Protein 8II8 (pdb70)

Nearest PDB structures (foldseek):
  8ii8-assembly1_A  TM=1.004E+00  e=1.654E-29  Pleurotus salmoneostramineus
  2nrj-assembly1_A  TM=6.241E-01  e=4.435E-03  Bacillus cereus
  7nmq-assembly1_A  TM=4.527E-01  e=3.201E-02  Bacillus cereus
  6mrt-assembly1_A  TM=3.213E-01  e=2.532E-01  Escherichia coli K-12
  2wcd-assembly1_A  TM=3.125E-01  e=2.907E-01  Escherichia coli K-12

Organism: NCBI:txid64638

Structure (mmCIF, N/CA/C/O backbone):
data_8II8
#
_entry.id   8II8
#
_cell.length_a   58.879
_cell.length_b   31.895
_cell.length_c   107.416
_cell.angle_alpha   90.000
_cell.angle_beta   95.939
_cell.angle_gamma   90.000
#
_symmetry.space_group_name_H-M   'I 1 2 1'
#
loop_
_entity.id
_entity.type
_entity.pdbx_description
1 polymer Chromoprotein
2 non-polymer 'ACETYL GROUP'
3 non-polymer '(2E,5E,7Z,9E,11E,13E,15Z,17E,19Z,21E,23E)-24-methyl-25-oxohexacosa-2,5,7,9,11,13,15,17,19,21,23-undecaenoic acid'
4 water water
#
loop_
_atom_site.group_PDB
_atom_site.id
_atom_site.type_symbol
_atom_site.label_atom_id
_atom_site.label_alt_id
_atom_site.label_comp_id
_atom_site.label_asym_id
_atom_site.label_entity_id
_atom_site.label_seq_id
_atom_site.pdbx_PDB_ins_code
_atom_site.Cartn_x
_atom_site.Cartn_y
_atom_site.Cartn_z
_atom_site.occupancy
_atom_site.B_iso_or_equiv
_atom_site.auth_seq_id
_atom_site.auth_comp_id
_atom_site.auth_asym_id
_atom_site.auth_atom_id
_atom_site.pdbx_PDB_model_num
ATOM 1 N N . SER A 1 2 ? 7.727 45.443 -3.392 1.000 17.947 2 SER A N 1
ATOM 2 C CA . SER A 1 2 ? 8.394 44.416 -4.235 1.000 16.017 2 SER A CA 1
ATOM 3 C C . SER A 1 2 ? 8.706 43.215 -3.357 1.000 15.708 2 SER A C 1
ATOM 4 O O . SER A 1 2 ? 8.994 43.351 -2.156 1.000 18.364 2 SER A O 1
ATOM 7 N N . LEU A 1 3 ? 8.709 42.035 -3.971 1.000 13.900 3 LEU A N 1
ATOM 8 C CA . LEU A 1 3 ? 8.922 40.761 -3.315 1.000 14.380 3 LEU A CA 1
ATOM 9 C C . LEU A 1 3 ? 10.199 40.078 -3.779 1.000 14.825 3 LEU A C 1
ATOM 10 O O . LEU A 1 3 ? 10.543 40.079 -4.969 1.000 14.544 3 LEU A O 1
ATOM 15 N N . THR A 1 4 ? 10.895 39.463 -2.829 1.000 14.107 4 THR A N 1
ATOM 16 C CA . THR A 1 4 ? 12.116 38.742 -3.124 1.000 13.957 4 THR A CA 1
ATOM 17 C C . THR A 1 4 ? 11.795 37.347 -3.693 1.000 11.858 4 THR A C 1
ATOM 18 O O . THR A 1 4 ? 11.199 36.519 -3.014 1.000 11.852 4 THR A O 1
ATOM 22 N N . LEU A 1 5 ? 12.258 37.064 -4.940 1.000 11.636 5 LEU A N 1
ATOM 23 C CA . LEU A 1 5 ? 12.051 35.790 -5.596 1.000 10.809 5 LEU A CA 1
ATOM 24 C C . LEU A 1 5 ? 13.278 34.878 -5.550 1.000 10.448 5 LEU A C 1
ATOM 25 O O . LEU A 1 5 ? 13.174 33.708 -5.882 1.000 11.061 5 LEU A O 1
ATOM 30 N N . SER A 1 6 ? 14.427 35.401 -5.133 1.000 11.643 6 SER A N 1
ATOM 31 C CA . SER A 1 6 ? 15.635 34.640 -4.873 1.000 11.441 6 SER A CA 1
ATOM 32 C C . SER A 1 6 ? 15.526 33.867 -3.557 1.000 10.036 6 SER A C 1
ATOM 33 O O . SER A 1 6 ? 14.644 34.149 -2.749 1.000 10.719 6 SER A O 1
ATOM 36 N N . PRO A 1 7 ? 16.465 32.954 -3.238 1.000 9.915 7 PRO A N 1
ATOM 37 C CA . PRO A 1 7 ? 16.435 32.318 -1.931 1.000 9.980 7 PRO A CA 1
ATOM 38 C C . PRO A 1 7 ? 16.443 33.335 -0.808 1.000 10.273 7 PRO A C 1
ATOM 39 O O . PRO A 1 7 ? 17.120 34.357 -0.904 1.000 12.120 7 PRO A O 1
ATOM 43 N N . LEU A 1 8 ? 15.763 32.957 0.274 1.000 10.098 8 LEU A N 1
ATOM 44 C CA . LEU A 1 8 ? 15.640 33.804 1.440 1.000 11.612 8 LEU A CA 1
ATOM 45 C C . LEU A 1 8 ? 16.500 33.240 2.554 1.000 11.265 8 LEU A C 1
ATOM 46 O O . LEU A 1 8 ? 16.813 32.059 2.591 1.000 12.228 8 LEU A O 1
ATOM 51 N N . PRO A 1 9 ? 16.805 34.061 3.581 1.000 11.791 9 PRO A N 1
ATOM 52 C CA . PRO A 1 9 ? 17.611 33.560 4.674 1.000 11.692 9 PRO A CA 1
ATOM 53 C C . PRO A 1 9 ? 16.916 32.398 5.357 1.000 11.267 9 PRO A C 1
ATOM 54 O O . PRO A 1 9 ? 15.680 32.368 5.464 1.000 13.904 9 PRO A O 1
ATOM 58 N N . PRO A 1 10 ? 17.653 31.380 5.842 1.000 11.284 10 PRO A N 1
ATOM 59 C CA . PRO A 1 10 ? 19.107 31.301 5.821 1.000 10.892 10 PRO A CA 1
ATOM 60 C C . PRO A 1 10 ? 19.677 30.629 4.574 1.000 10.293 10 PRO A C 1
ATOM 61 O O . PRO A 1 10 ? 20.888 30.399 4.515 1.000 10.714 10 PRO A O 1
ATOM 65 N N . LEU A 1 11 ? 18.818 30.259 3.629 1.000 10.500 11 LEU A N 1
ATOM 66 C CA . LEU A 1 11 ? 19.302 29.556 2.448 1.000 10.079 11 LEU A CA 1
ATOM 67 C C . LEU A 1 11 ? 20.163 30.437 1.555 1.000 11.345 11 LEU A C 1
ATOM 68 O O . LEU A 1 11 ? 20.970 29.908 0.786 1.000 11.095 11 LEU A O 1
ATOM 73 N N . SER A 1 12 ? 20.056 31.753 1.676 1.000 11.194 12 SER A N 1
ATOM 74 C CA . SER A 1 12 ? 20.929 32.683 0.983 1.000 11.936 12 SER A CA 1
ATOM 75 C C . SER A 1 12 ? 22.265 32.897 1.704 1.000 11.878 12 SER A C 1
ATOM 76 O O . SER A 1 12 ? 23.137 33.594 1.188 1.000 13.741 12 SER A O 1
ATOM 79 N N . ASN A 1 13 ? 22.494 32.253 2.856 1.000 11.166 13 ASN A N 1
ATOM 80 C CA . ASN A 1 13 ? 23.711 32.461 3.606 1.000 12.098 13 ASN A CA 1
ATOM 81 C C . ASN A 1 13 ? 24.919 31.969 2.813 1.000 13.416 13 ASN A C 1
ATOM 82 O O . ASN A 1 13 ? 24.830 31.032 2.023 1.000 12.179 13 ASN A O 1
ATOM 87 N N . ASP A 1 14 ? 26.072 32.580 3.038 1.000 14.593 14 ASP A N 1
ATOM 88 C CA . ASP A 1 14 ? 27.310 32.138 2.416 1.000 15.547 14 ASP A CA 1
ATOM 89 C C . ASP A 1 14 ? 27.529 30.652 2.678 1.000 15.098 14 ASP A C 1
ATOM 90 O O . ASP A 1 14 ? 27.939 29.947 1.764 1.000 15.779 14 ASP A O 1
ATOM 95 N N . ILE A 1 15 ? 27.412 30.228 3.916 1.000 13.351 15 ILE A N 1
ATOM 96 C CA . ILE A 1 15 ? 27.600 28.828 4.275 1.000 12.951 15 ILE A CA 1
ATOM 97 C C . ILE A 1 15 ? 26.244 28.159 4.265 1.000 11.836 15 ILE A C 1
ATOM 98 O O . ILE A 1 15 ? 25.322 28.607 4.959 1.000 11.612 15 ILE A O 1
ATOM 103 N N . TYR A 1 16 ? 26.106 27.053 3.556 1.000 11.125 16 TYR A N 1
ATOM 104 C CA . TYR A 1 16 ? 24.826 26.353 3.476 1.000 10.158 16 TYR A CA 1
ATOM 105 C C . TYR A 1 16 ? 24.486 25.869 4.876 1.000 10.648 16 TYR A C 1
ATOM 106 O O . TYR A 1 16 ? 25.333 25.312 5.562 1.000 10.654 16 TYR A O 1
ATOM 115 N N . PRO A 1 17 ? 23.261 26.109 5.344 1.000 10.066 17 PRO A N 1
ATOM 116 C CA . PRO A 1 17 ? 22.993 25.931 6.761 1.000 10.959 17 PRO A CA 1
ATOM 117 C C . PRO A 1 17 ? 22.838 24.518 7.270 1.000 10.965 17 PRO A C 1
ATOM 118 O O . PRO A 1 17 ? 22.705 24.328 8.485 1.000 12.598 17 PRO A O 1
ATOM 122 N N . ILE A 1 18 ? 22.774 23.547 6.350 1.000 10.320 18 ILE A N 1
ATOM 123 C CA . ILE A 1 18 ? 22.580 22.144 6.655 1.000 11.730 18 ILE A CA 1
ATOM 124 C C . ILE A 1 18 ? 23.863 21.384 6.301 1.000 12.096 18 ILE A C 1
ATOM 125 O O . ILE A 1 18 ? 24.275 21.307 5.132 1.000 12.760 18 ILE A O 1
ATOM 130 N N . GLY A 1 19 ? 24.543 20.848 7.280 1.000 12.756 19 GLY A N 1
ATOM 131 C CA . GLY A 1 19 ? 25.746 20.091 7.047 1.000 14.198 19 GLY A CA 1
ATOM 132 C C . GLY A 1 19 ? 26.449 19.836 8.381 1.000 13.031 19 GLY A C 1
ATOM 133 O O . GLY A 1 19 ? 25.925 20.135 9.447 1.000 13.233 19 GLY A O 1
ATOM 134 N N . ARG A 1 20 ? 27.663 19.291 8.320 1.000 15.889 20 ARG A N 1
ATOM 135 C CA . ARG A 1 20 ? 28.470 19.037 9.499 1.000 15.492 20 ARG A CA 1
ATOM 136 C C . ARG A 1 20 ? 28.693 20.323 10.305 1.000 15.247 20 ARG A C 1
ATOM 137 O O . ARG A 1 20 ? 28.816 20.272 11.523 1.000 15.962 20 ARG A O 1
ATOM 145 N N . ASN A 1 21 ? 28.706 21.491 9.687 1.000 16.074 21 ASN A N 1
ATOM 146 C CA . ASN A 1 21 ? 28.867 22.765 10.345 1.000 17.566 21 ASN A CA 1
ATOM 147 C C . ASN A 1 21 ? 27.784 22.988 11.377 1.000 15.972 21 ASN A C 1
ATOM 148 O O . ASN A 1 21 ? 28.037 23.590 12.412 1.000 19.915 21 ASN A O 1
ATOM 153 N N . SER A 1 22 ? 26.567 22.542 11.082 1.000 13.489 22 SER A N 1
ATOM 154 C CA . SER A 1 22 ? 25.452 22.759 11.994 1.000 14.455 22 SER A CA 1
ATOM 155 C C . SER A 1 22 ? 25.032 21.480 12.717 1.000 12.538 22 SER A 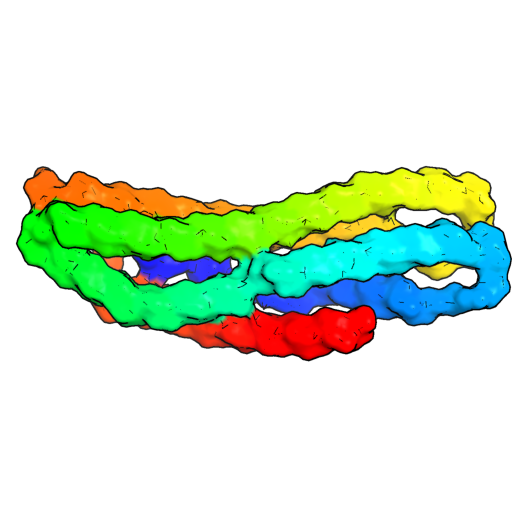C 1
ATOM 156 O O . SER A 1 22 ? 24.424 21.576 13.773 1.000 16.301 22 SER A O 1
ATOM 159 N N . LEU A 1 23 ? 25.337 20.288 12.180 1.000 12.554 23 LEU A N 1
ATOM 160 C CA . LEU A 1 23 ? 24.794 19.018 12.634 1.000 11.288 23 LEU A CA 1
ATOM 161 C C . LEU A 1 23 ? 25.901 18.067 13.063 1.000 11.452 23 LEU A C 1
ATOM 162 O O . LEU A 1 23 ? 25.632 16.934 13.431 1.000 12.535 23 LEU A O 1
ATOM 167 N N . GLY A 1 24 ? 27.146 18.524 13.030 1.000 13.471 24 GLY A N 1
ATOM 168 C CA . GLY A 1 24 ? 28.245 17.635 13.309 1.000 13.626 24 GLY A CA 1
ATOM 169 C C . GLY A 1 24 ? 28.253 17.000 14.704 1.000 13.499 24 GLY A C 1
ATOM 170 O O . GLY A 1 24 ? 28.631 15.839 14.845 1.000 14.246 24 GLY A O 1
ATOM 171 N N . ASN A 1 25 ? 27.802 17.716 15.743 1.000 14.591 25 ASN A N 1
ATOM 172 C CA . ASN A 1 25 ? 27.753 17.142 17.097 1.000 15.618 25 ASN A CA 1
ATOM 173 C C . ASN A 1 25 ? 26.731 16.003 17.123 1.000 12.792 25 ASN A C 1
ATOM 174 O O . ASN A 1 25 ? 26.969 14.947 17.714 1.000 13.770 25 ASN A O 1
ATOM 179 N N . LEU A 1 26 ? 25.567 16.206 16.488 1.000 11.965 26 LEU A N 1
ATOM 180 C CA . LEU A 1 26 ? 24.553 15.166 16.430 1.000 11.710 26 LEU A CA 1
ATOM 181 C C . LEU A 1 26 ? 25.032 13.989 15.586 1.000 10.894 26 LEU A C 1
ATOM 182 O O . LEU A 1 26 ? 24.785 12.839 15.909 1.000 10.601 26 LEU A O 1
ATOM 187 N N . MET A 1 27 ? 25.776 14.252 14.501 1.000 11.091 27 MET A N 1
ATOM 188 C CA . MET A 1 27 ? 26.319 13.187 13.680 1.000 10.822 27 MET A CA 1
ATOM 189 C C . MET A 1 27 ? 27.290 12.341 14.488 1.000 11.508 27 MET A C 1
ATOM 190 O O . MET A 1 27 ? 27.278 11.115 14.437 1.000 11.758 27 MET A O 1
ATOM 195 N N . THR A 1 28 ? 28.211 12.982 15.198 1.000 11.785 28 THR A N 1
ATOM 196 C CA . THR A 1 28 ? 29.166 12.271 16.035 1.000 13.531 28 THR A CA 1
ATOM 197 C C . THR A 1 28 ? 28.432 11.414 17.068 1.000 13.034 28 THR A C 1
ATOM 198 O O . THR A 1 28 ? 28.810 10.272 17.299 1.000 13.920 28 THR A O 1
ATOM 202 N N . ALA A 1 29 ? 27.397 11.986 17.709 1.000 12.365 29 ALA A N 1
ATOM 203 C CA . ALA A 1 29 ? 26.633 11.249 18.696 1.000 12.842 29 ALA A CA 1
ATOM 204 C C . ALA A 1 29 ? 25.973 10.018 18.097 1.000 12.082 29 ALA A C 1
ATOM 205 O O . ALA A 1 29 ? 25.919 8.964 18.707 1.000 12.529 29 ALA A O 1
ATOM 207 N N . THR A 1 30 ? 25.525 10.131 16.832 1.000 11.351 30 THR A N 1
ATOM 208 C CA . THR A 1 30 ? 24.883 9.035 16.139 1.000 10.775 30 THR A CA 1
ATOM 209 C C . THR A 1 30 ? 25.861 7.909 15.802 1.000 11.453 30 THR A C 1
ATOM 210 O O . THR A 1 30 ? 25.570 6.721 15.964 1.000 12.991 30 THR A O 1
ATOM 214 N N . GLU A 1 31 ? 27.058 8.295 15.368 1.000 12.481 31 GLU A N 1
ATOM 215 C CA . GLU A 1 31 ? 28.142 7.340 15.136 1.000 14.765 31 GLU A CA 1
ATOM 216 C C . GLU A 1 31 ? 28.496 6.607 16.431 1.000 14.735 31 GLU A C 1
ATOM 217 O O . GLU A 1 31 ? 28.656 5.387 16.473 1.000 16.969 31 GLU A O 1
ATOM 223 N N . LYS A 1 32 ? 28.585 7.343 17.552 1.000 14.751 32 LYS A N 1
ATOM 224 C CA . LYS A 1 32 ? 28.954 6.687 18.803 1.000 15.001 32 LYS A CA 1
ATOM 225 C C . LYS A 1 32 ? 27.828 5.724 19.217 1.000 14.715 32 LYS A C 1
ATOM 226 O O . LYS A 1 32 ? 28.092 4.654 19.759 1.000 16.891 32 LYS A O 1
ATOM 232 N N . ALA A 1 33 ? 26.558 6.098 19.001 1.000 14.544 33 ALA A N 1
ATOM 233 C CA . ALA A 1 33 ? 25.460 5.245 19.421 1.000 15.368 33 ALA A CA 1
ATOM 234 C C . ALA A 1 33 ? 25.520 3.926 18.656 1.000 15.223 33 ALA A C 1
ATOM 235 O O . ALA A 1 33 ? 25.260 2.862 19.224 1.000 16.454 33 ALA A O 1
ATOM 237 N N . LYS A 1 34 ? 25.880 3.965 17.355 1.000 16.084 34 LYS A N 1
ATOM 238 C CA . LYS A 1 34 ? 25.962 2.751 16.572 1.000 16.834 34 LYS A CA 1
ATOM 239 C C . LYS A 1 34 ? 26.971 1.771 17.170 1.000 17.059 34 LYS A C 1
ATOM 240 O O . LYS A 1 34 ? 26.795 0.547 17.115 1.000 20.674 34 LYS A O 1
ATOM 246 N N . GLU A 1 35 ? 28.096 2.327 17.639 1.000 17.532 35 GLU A N 1
ATOM 247 C CA . GLU A 1 35 ? 29.247 1.541 18.036 1.000 21.014 35 GLU A CA 1
ATOM 248 C C . GLU A 1 35 ? 29.285 1.193 19.528 1.000 20.392 35 GLU A C 1
ATOM 249 O O . GLU A 1 35 ? 30.298 0.671 19.982 1.000 22.138 35 GLU A O 1
ATOM 255 N N . LEU A 1 36 ? 28.198 1.402 20.274 1.000 18.242 36 LEU A N 1
ATOM 256 C CA . LEU A 1 36 ? 28.213 1.106 21.695 1.000 19.158 36 LEU A CA 1
ATOM 257 C C . LEU A 1 36 ? 28.581 -0.361 21.920 1.000 21.642 36 LEU A C 1
ATOM 258 O O . LEU A 1 36 ? 28.202 -1.272 21.169 1.000 21.361 36 LEU A O 1
ATOM 263 N N . PRO A 1 37 ? 29.349 -0.653 22.997 1.000 25.701 37 PRO A N 1
ATOM 264 C CA . PRO A 1 37 ? 29.721 -2.027 23.329 1.000 26.233 37 PRO A CA 1
ATOM 265 C C . PRO A 1 37 ? 28.494 -2.836 23.714 1.000 22.918 37 PRO A C 1
ATOM 266 O O . PRO A 1 37 ? 27.526 -2.247 24.197 1.000 22.840 37 PRO A O 1
ATOM 270 N N . GLN A 1 38 ? 28.577 -4.167 23.558 1.000 23.464 38 GLN A N 1
ATOM 271 C CA . GLN A 1 38 ? 27.442 -5.057 23.709 1.000 24.444 38 GLN A CA 1
ATOM 272 C C . GLN A 1 38 ? 27.726 -6.199 24.686 1.000 27.361 38 GLN A C 1
ATOM 273 O O . GLN A 1 38 ? 27.276 -7.325 24.467 1.000 33.128 38 GLN A O 1
ATOM 279 N N . GLU A 1 39 ? 28.421 -5.903 25.791 1.000 27.970 39 GLU A N 1
ATOM 280 C CA . GLU A 1 39 ? 28.739 -6.909 26.783 1.000 30.021 39 GLU A CA 1
ATOM 281 C C . GLU A 1 39 ? 27.830 -6.811 28.010 1.000 26.966 39 GLU A C 1
ATOM 282 O O . GLU A 1 39 ? 27.724 -7.776 28.756 1.000 33.730 39 GLU A O 1
ATOM 288 N N . ASP A 1 40 ? 27.170 -5.683 28.224 1.000 23.040 40 ASP A N 1
ATOM 289 C CA . ASP A 1 40 ? 26.440 -5.439 29.444 1.000 20.984 40 ASP A CA 1
ATOM 290 C C . ASP A 1 40 ? 25.017 -5.979 29.339 1.000 21.151 40 ASP A C 1
ATOM 291 O O . ASP A 1 40 ? 24.195 -5.513 28.541 1.000 24.858 40 ASP A O 1
ATOM 296 N N . LYS A 1 41 ? 24.665 -6.865 30.264 1.000 19.619 41 LYS A N 1
ATOM 297 C CA . LYS A 1 41 ? 23.357 -7.479 30.248 1.000 19.753 41 LYS A CA 1
ATOM 298 C C . LYS A 1 41 ? 22.270 -6.506 30.670 1.000 19.138 41 LYS A C 1
ATOM 299 O O . LYS A 1 41 ? 21.198 -6.479 30.083 1.000 20.115 41 LYS A O 1
ATOM 305 N N . SER A 1 42 ? 22.520 -5.725 31.717 1.000 17.298 42 SER A N 1
ATOM 306 C CA . SER A 1 42 ? 21.504 -4.847 32.274 1.000 17.050 42 SER A CA 1
ATOM 307 C C . SER A 1 42 ? 21.078 -3.808 31.248 1.000 15.850 42 SER A C 1
ATOM 308 O O . SER A 1 42 ? 19.933 -3.381 31.265 1.000 16.852 42 SER A O 1
ATOM 311 N N . ALA A 1 43 ? 22.025 -3.338 30.440 1.000 15.191 43 ALA A N 1
ATOM 312 C CA . ALA A 1 43 ? 21.792 -2.250 29.515 1.000 15.033 43 ALA A CA 1
ATOM 313 C C . ALA A 1 43 ? 21.255 -2.717 28.163 1.000 14.914 43 ALA A C 1
ATOM 314 O O . ALA A 1 43 ? 20.889 -1.875 27.328 1.000 14.699 43 ALA A O 1
ATOM 316 N N . ALA A 1 44 ? 21.251 -4.025 27.874 1.000 15.364 44 ALA A N 1
ATOM 317 C CA . ALA A 1 44 ? 21.106 -4.485 26.498 1.000 15.458 44 ALA A CA 1
ATOM 318 C C . ALA A 1 44 ? 19.824 -4.000 25.833 1.000 14.465 44 ALA A C 1
ATOM 319 O O . ALA A 1 44 ? 19.853 -3.528 24.693 1.000 14.757 44 ALA A O 1
ATOM 321 N N . GLN A 1 45 ? 18.680 -4.091 26.535 1.000 14.329 45 GLN A N 1
ATOM 322 C CA A GLN A 1 45 ? 17.406 -3.719 25.933 0.500 14.501 45 GLN A CA 1
ATOM 323 C CA B GLN A 1 45 ? 17.388 -3.726 25.960 0.500 14.803 45 GLN A CA 1
ATOM 324 C C . GLN A 1 45 ? 17.290 -2.212 25.791 1.000 13.683 45 GLN A C 1
ATOM 325 O O . GLN A 1 45 ? 16.807 -1.713 24.760 1.000 14.456 45 GLN A O 1
ATOM 336 N N . PHE A 1 46 ? 17.682 -1.468 26.827 1.000 13.166 46 PHE A N 1
ATOM 337 C CA . PHE A 1 46 ? 17.663 -0.033 26.697 1.000 12.707 46 PHE A CA 1
ATOM 338 C C . PHE A 1 46 ? 18.551 0.454 25.574 1.000 12.146 46 PHE A C 1
ATOM 339 O O . PHE A 1 46 ? 18.214 1.406 24.877 1.000 12.553 46 PHE A O 1
ATOM 347 N N . GLN A 1 47 ? 19.708 -0.182 25.441 1.000 12.999 47 GLN A N 1
ATOM 348 C CA . GLN A 1 47 ? 20.635 0.188 24.404 1.000 13.355 47 GLN A CA 1
ATOM 349 C C . GLN A 1 47 ? 20.047 -0.140 23.021 1.000 13.760 47 GLN A C 1
ATOM 350 O O . GLN A 1 47 ? 20.143 0.690 22.103 1.000 14.080 47 GLN A O 1
ATOM 356 N N . ALA A 1 48 ? 19.400 -1.304 22.870 1.000 13.557 48 ALA A N 1
ATOM 357 C CA . ALA A 1 48 ? 18.767 -1.622 21.592 1.000 13.958 48 ALA A CA 1
ATOM 358 C C . ALA A 1 48 ? 17.711 -0.574 21.238 1.000 13.560 48 ALA A C 1
ATOM 359 O O . ALA A 1 48 ? 17.637 -0.088 20.111 1.000 14.462 48 ALA A O 1
ATOM 361 N N . THR A 1 49 ? 16.883 -0.172 22.193 1.000 13.142 49 THR A N 1
ATOM 362 C CA . THR A 1 49 ? 15.844 0.807 21.988 1.000 12.528 49 THR A CA 1
ATOM 363 C C . THR A 1 49 ? 16.451 2.147 21.596 1.000 11.214 49 THR A C 1
ATOM 364 O O . THR A 1 49 ? 15.938 2.854 20.724 1.000 12.304 49 THR A O 1
ATOM 368 N N . SER A 1 50 ? 17.518 2.554 22.307 1.000 11.240 50 SER A N 1
ATOM 369 C CA . SER A 1 50 ? 18.189 3.809 22.022 1.000 11.980 50 SER A CA 1
ATOM 370 C C . SER A 1 50 ? 18.739 3.799 20.587 1.000 12.154 50 SER A C 1
ATOM 371 O O . SER A 1 50 ? 18.621 4.770 19.843 1.000 12.064 50 SER A O 1
ATOM 374 N N . GLN A 1 51 ? 19.412 2.701 20.220 1.000 12.656 51 GLN A N 1
ATOM 375 C CA . GLN A 1 51 ? 19.984 2.568 18.887 1.000 13.622 51 GLN A CA 1
ATOM 376 C C . GLN A 1 51 ? 18.897 2.594 17.816 1.000 13.693 51 GLN A C 1
ATOM 377 O O . GLN A 1 51 ? 19.090 3.195 16.756 1.000 14.152 51 GLN A O 1
ATOM 383 N N . GLU A 1 52 ? 17.766 1.972 18.077 1.000 14.120 52 GLU A N 1
ATOM 384 C CA A GLU A 1 52 ? 16.655 1.965 17.144 0.500 14.765 52 GLU A CA 1
ATOM 385 C CA B GLU A 1 52 ? 16.633 1.963 17.169 0.500 13.996 52 GLU A CA 1
ATOM 386 C C . GLU A 1 52 ? 16.065 3.374 17.012 1.000 13.902 52 GLU A C 1
ATOM 387 O O . GLU A 1 52 ? 15.638 3.735 15.919 1.000 15.087 52 GLU A O 1
ATOM 398 N N . SER A 1 53 ? 16.083 4.171 18.081 1.000 12.900 53 SER A N 1
ATOM 399 C CA . SER A 1 53 ? 15.578 5.521 18.012 1.000 12.189 53 SER A CA 1
ATOM 400 C C . SER A 1 53 ? 16.481 6.389 17.128 1.000 11.474 53 SER A C 1
ATOM 401 O O . SER A 1 53 ? 16.005 7.150 16.286 1.000 11.240 53 SER A O 1
ATOM 404 N N . TYR A 1 54 ? 17.794 6.298 17.313 1.000 11.486 54 TYR A N 1
ATOM 405 C CA . TYR A 1 54 ? 18.736 6.993 16.446 1.000 11.508 54 TYR A CA 1
ATOM 406 C C . TYR A 1 54 ? 18.531 6.549 14.997 1.000 12.296 54 TYR A C 1
ATOM 407 O O . TYR A 1 54 ? 18.526 7.350 14.070 1.000 13.197 54 TYR A O 1
ATOM 416 N N . LYS A 1 55 ? 18.452 5.254 14.767 1.000 13.564 55 LYS A N 1
ATOM 417 C CA . LYS A 1 55 ? 18.377 4.731 13.406 1.000 15.752 55 LYS A CA 1
ATOM 418 C C . LYS A 1 55 ? 17.066 5.143 12.766 1.000 14.893 55 LYS A C 1
ATOM 419 O O . LYS A 1 55 ? 17.049 5.455 11.549 1.000 15.016 55 LYS A O 1
ATOM 425 N N . SER A 1 56 ? 15.958 5.156 13.503 1.000 14.203 56 SER A N 1
ATOM 426 C CA A SER A 1 56 ? 14.659 5.576 12.962 0.500 14.277 56 SER A CA 1
ATOM 427 C CA B SER A 1 56 ? 14.682 5.555 12.927 0.500 15.359 56 SER A CA 1
ATOM 428 C C . SER A 1 56 ? 14.748 7.002 12.437 1.000 13.864 56 SER A C 1
ATOM 429 O O . SER A 1 56 ? 14.268 7.328 11.349 1.000 12.743 56 SER A O 1
ATOM 434 N N . ALA A 1 57 ? 15.372 7.874 13.210 1.000 11.683 57 ALA A N 1
ATOM 435 C CA . ALA A 1 57 ? 15.479 9.268 12.856 1.000 10.949 57 ALA A CA 1
ATOM 436 C C . ALA A 1 57 ? 16.361 9.475 11.631 1.000 9.332 57 ALA A C 1
ATOM 437 O O . ALA A 1 57 ? 16.033 10.315 10.792 1.000 9.891 57 ALA A O 1
ATOM 439 N N . VAL A 1 58 ? 17.481 8.779 11.555 1.000 9.747 58 VAL A N 1
ATOM 440 C CA . VAL A 1 58 ? 18.340 8.871 10.374 1.000 9.813 58 VAL A CA 1
ATOM 441 C C . VAL A 1 58 ? 17.601 8.303 9.161 1.000 10.259 58 VAL A C 1
ATOM 442 O O . VAL A 1 58 ? 17.620 8.896 8.085 1.000 9.619 58 VAL A O 1
ATOM 446 N N . SER A 1 59 ? 16.942 7.178 9.281 1.000 9.957 59 SER A N 1
ATOM 447 C CA A SER A 1 59 ? 16.181 6.595 8.179 0.500 10.613 59 SER A CA 1
ATOM 448 C CA B SER A 1 59 ? 16.236 6.625 8.132 0.500 11.722 59 SER A CA 1
ATOM 449 C C . SER A 1 59 ? 15.100 7.556 7.685 1.000 10.521 59 SER A C 1
ATOM 450 O O . SER A 1 59 ? 14.881 7.738 6.470 1.000 11.303 59 SER A O 1
ATOM 455 N N . GLN A 1 60 ? 14.412 8.214 8.626 1.000 10.126 60 GLN A N 1
ATOM 456 C CA A GLN A 1 60 ? 13.420 9.251 8.317 0.500 12.151 60 GLN A CA 1
ATOM 457 C CA B GLN A 1 60 ? 13.430 9.191 8.182 0.500 10.905 60 GLN A CA 1
ATOM 458 C C . GLN A 1 60 ? 14.050 10.409 7.533 1.000 10.715 60 GLN A C 1
ATOM 459 O O . GLN A 1 60 ? 13.525 10.935 6.524 1.000 12.851 60 GLN A O 1
ATOM 470 N N . THR A 1 61 ? 15.240 10.818 7.990 1.000 9.522 61 THR A N 1
ATOM 471 C CA . THR A 1 61 ? 15.996 11.872 7.312 1.000 9.233 61 THR A CA 1
ATOM 472 C C . THR A 1 61 ? 16.284 11.486 5.864 1.000 9.327 61 THR A C 1
ATOM 473 O O . THR A 1 61 ? 16.128 12.301 4.954 1.000 10.908 61 THR A O 1
ATOM 477 N N . THR A 1 62 ? 16.739 10.266 5.672 1.000 9.460 62 THR A N 1
ATOM 478 C CA . THR A 1 62 ? 17.051 9.798 4.338 1.000 10.608 62 THR A CA 1
ATOM 479 C C . THR A 1 62 ? 15.799 9.749 3.456 1.000 11.108 62 THR A C 1
ATOM 480 O O . THR A 1 62 ? 15.873 10.041 2.262 1.000 11.985 62 THR A O 1
ATOM 484 N N . LYS A 1 63 ? 14.655 9.312 3.993 1.000 11.465 63 LYS A N 1
ATOM 485 C CA . LYS A 1 63 ? 13.410 9.293 3.256 1.000 12.552 63 LYS A CA 1
ATOM 486 C C . LYS A 1 63 ? 13.100 10.681 2.744 1.000 11.865 63 LYS A C 1
ATOM 487 O O . LYS A 1 63 ? 12.649 10.846 1.586 1.000 14.895 63 LYS A O 1
ATOM 493 N N . GLU A 1 64 ? 13.266 11.676 3.579 1.000 10.656 64 GLU A N 1
ATOM 494 C CA . GLU A 1 64 ? 12.931 13.041 3.207 1.000 11.089 64 GLU A CA 1
ATOM 495 C C . GLU A 1 64 ? 13.969 13.673 2.289 1.000 9.809 64 GLU A C 1
ATOM 496 O O . GLU A 1 64 ? 13.601 14.392 1.370 1.000 11.121 64 GLU A O 1
ATOM 502 N N . SER A 1 65 ? 15.252 13.475 2.576 1.000 9.376 65 SER A N 1
ATOM 503 C CA . SER A 1 65 ? 16.384 14.034 1.857 1.000 9.976 65 SER A CA 1
ATOM 504 C C . SER A 1 65 ? 16.098 15.443 1.384 1.000 9.246 65 SER A C 1
ATOM 505 O O . SER A 1 65 ? 16.066 15.736 0.171 1.000 10.163 65 SER A O 1
ATOM 508 N N . PRO A 1 66 ? 15.952 16.405 2.304 1.000 9.691 66 PRO A N 1
ATOM 509 C CA . PRO A 1 66 ? 15.570 17.744 1.896 1.000 9.653 66 PRO A CA 1
ATOM 510 C C . PRO A 1 66 ? 16.605 18.436 0.998 1.000 7.789 66 PRO A C 1
ATOM 511 O O . PRO A 1 66 ? 16.237 19.159 0.096 1.000 8.826 66 PRO A O 1
ATOM 515 N N . SER A 1 67 ? 17.908 18.272 1.275 1.000 8.268 67 SER A N 1
ATOM 516 C CA . SER A 1 67 ? 18.918 18.922 0.435 1.000 8.328 67 SER A CA 1
ATOM 517 C 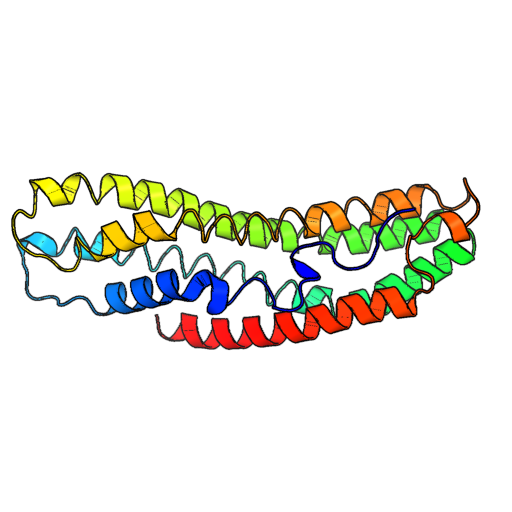C . SER A 1 67 ? 18.893 18.395 -1.001 1.000 8.424 67 SER A C 1
ATOM 518 O O . SER A 1 67 ? 18.978 19.161 -1.947 1.000 8.549 67 SER A O 1
ATOM 521 N N . ALA A 1 68 ? 18.736 17.066 -1.168 1.000 8.632 68 ALA A N 1
ATOM 522 C CA . ALA A 1 68 ? 18.616 16.492 -2.507 1.000 8.859 68 ALA A CA 1
ATOM 523 C C . ALA A 1 68 ? 17.382 17.066 -3.206 1.000 8.402 68 ALA A C 1
ATOM 524 O O . ALA A 1 68 ? 17.418 17.394 -4.384 1.000 9.418 68 ALA A O 1
ATOM 526 N N . SER A 1 69 ? 16.269 17.202 -2.475 1.000 8.807 69 SER A N 1
ATOM 527 C CA A SER A 1 69 ? 15.043 17.713 -3.063 0.500 9.008 69 SER A CA 1
ATOM 528 C CA B SER A 1 69 ? 15.044 17.718 -3.078 0.500 8.984 69 SER A CA 1
ATOM 529 C C . SER A 1 69 ? 15.197 19.193 -3.429 1.000 8.518 69 SER A C 1
ATOM 530 O O . SER A 1 69 ? 14.747 19.651 -4.500 1.000 9.924 69 SER A O 1
ATOM 535 N N . LEU A 1 70 ? 15.875 19.952 -2.565 1.000 8.233 70 LEU A N 1
ATOM 536 C CA . LEU A 1 70 ? 16.170 21.339 -2.862 1.000 8.808 70 LEU A CA 1
ATOM 537 C C . LEU A 1 70 ? 17.042 21.440 -4.116 1.000 8.727 70 LEU A C 1
ATOM 538 O O . LEU A 1 70 ? 16.824 22.319 -4.947 1.000 9.814 70 LEU A O 1
ATOM 543 N N . ALA A 1 71 ? 18.091 20.606 -4.214 1.000 9.001 71 ALA A N 1
ATOM 544 C CA . ALA A 1 71 ? 18.956 20.658 -5.373 1.000 10.468 71 ALA A CA 1
ATOM 545 C C . ALA A 1 71 ? 18.174 20.432 -6.661 1.000 11.016 71 ALA A C 1
ATOM 546 O O . ALA A 1 71 ? 18.415 21.104 -7.663 1.000 11.656 71 ALA A O 1
ATOM 548 N N . LYS A 1 72 ? 17.219 19.512 -6.642 1.000 10.460 72 LYS A N 1
ATOM 549 C CA . LYS A 1 72 ? 16.385 19.259 -7.810 1.000 11.581 72 LYS A CA 1
ATOM 550 C C . LYS A 1 72 ? 15.572 20.508 -8.138 1.000 10.897 72 LYS A C 1
ATOM 551 O O . LYS A 1 72 ? 15.412 20.884 -9.286 1.000 13.440 72 LYS A O 1
ATOM 557 N N . PHE A 1 73 ? 14.995 21.133 -7.117 1.000 10.822 73 PHE A N 1
ATOM 558 C CA . PHE A 1 73 ? 14.246 22.349 -7.319 1.000 10.365 73 PHE A CA 1
ATOM 559 C C . PHE A 1 73 ? 15.101 23.458 -7.927 1.000 10.884 73 PHE A C 1
ATOM 560 O O . PHE A 1 73 ? 14.662 24.154 -8.843 1.000 12.067 73 PHE A O 1
ATOM 568 N N . CYS A 1 74 ? 16.339 23.587 -7.428 1.000 10.670 74 CYS A N 1
ATOM 569 C CA . CYS A 1 74 ? 17.202 24.651 -7.911 1.000 10.984 74 CYS A CA 1
ATOM 570 C C . CYS A 1 74 ? 17.488 24.483 -9.401 1.000 12.292 74 CYS A C 1
ATOM 571 O O . CYS A 1 74 ? 17.576 25.477 -10.112 1.000 14.684 74 CYS A O 1
ATOM 574 N N . LYS A 1 75 ? 17.629 23.225 -9.862 1.000 12.735 75 LYS A N 1
ATOM 575 C CA A LYS A 1 75 ? 17.794 22.975 -11.288 0.500 14.729 75 LYS A CA 1
ATOM 576 C CA B LYS A 1 75 ? 17.807 23.000 -11.292 0.500 14.019 75 LYS A CA 1
ATOM 577 C C . LYS A 1 75 ? 16.576 23.488 -12.051 1.000 14.833 75 LYS A C 1
ATOM 578 O O . LYS A 1 75 ? 16.712 24.121 -13.103 1.000 17.487 75 LYS A O 1
ATOM 589 N N . GLU A 1 76 ? 15.380 23.189 -11.556 1.000 14.010 76 GLU A N 1
ATOM 590 C CA . GLU A 1 76 ? 14.150 23.642 -12.203 1.000 14.463 76 GLU A CA 1
ATOM 591 C C . GLU A 1 76 ? 14.093 25.160 -12.198 1.000 13.171 76 GLU A C 1
ATOM 592 O O . GLU A 1 76 ? 13.636 25.752 -13.163 1.000 15.496 76 GLU A O 1
ATOM 598 N N . ALA A 1 77 ? 14.470 25.774 -11.072 1.000 12.910 77 ALA A N 1
ATOM 599 C CA . ALA A 1 77 ? 14.398 27.210 -10.856 1.000 12.876 77 ALA A CA 1
ATOM 600 C C . ALA A 1 77 ? 15.204 27.971 -11.903 1.000 13.948 77 ALA A C 1
ATOM 601 O O . ALA A 1 77 ? 14.853 29.088 -12.265 1.000 14.333 77 ALA A O 1
ATOM 603 N N . GLU A 1 78 ? 16.297 27.350 -12.375 1.000 15.724 78 GLU A N 1
ATOM 604 C CA . GLU A 1 78 ? 17.141 28.010 -13.345 1.000 17.812 78 GLU A CA 1
ATOM 605 C C . GLU A 1 78 ? 16.363 28.391 -14.607 1.000 18.849 78 GLU A C 1
ATOM 606 O O . GLU A 1 78 ? 16.718 29.375 -15.272 1.000 20.024 78 GLU A O 1
ATOM 612 N N . THR A 1 79 ? 15.375 27.569 -15.011 1.000 17.518 79 THR A N 1
ATOM 613 C CA . THR A 1 79 ? 14.528 27.935 -16.153 1.000 17.981 79 THR A CA 1
ATOM 614 C C . THR A 1 79 ? 13.185 28.499 -15.703 1.000 16.029 79 THR A C 1
ATOM 615 O O . THR A 1 79 ? 12.604 29.321 -16.422 1.000 18.984 79 THR A O 1
ATOM 619 N N . ALA A 1 80 ? 12.647 28.015 -14.565 1.000 15.590 80 ALA A N 1
ATOM 620 C CA . ALA A 1 80 ? 11.292 28.427 -14.193 1.000 14.923 80 ALA A CA 1
ATOM 621 C C . ALA A 1 80 ? 11.232 29.907 -13.828 1.000 14.572 80 ALA A C 1
ATOM 622 O O . ALA A 1 80 ? 10.280 30.590 -14.203 1.000 15.172 80 ALA A O 1
ATOM 624 N N . TYR A 1 81 ? 12.207 30.438 -13.076 1.000 14.670 81 TYR A N 1
ATOM 625 C CA . TYR A 1 81 ? 12.144 31.836 -12.698 1.000 13.706 81 TYR A CA 1
ATOM 626 C C . TYR A 1 81 ? 12.338 32.749 -13.907 1.000 15.110 81 TYR A C 1
ATOM 627 O O . TYR A 1 81 ? 11.616 33.736 -14.007 1.000 15.579 81 TYR A O 1
ATOM 636 N N . PRO A 1 82 ? 13.276 32.505 -14.851 1.000 16.233 82 PRO A N 1
ATOM 637 C CA . PRO A 1 82 ? 13.339 33.381 -16.035 1.000 17.321 82 PRO A CA 1
ATOM 638 C C . PRO A 1 82 ? 12.025 33.375 -16.790 1.000 17.681 82 PRO A C 1
ATOM 639 O O . PRO A 1 82 ? 11.611 34.429 -17.300 1.000 19.692 82 PRO A O 1
ATOM 643 N N . ALA A 1 83 ? 11.389 32.200 -16.921 1.000 17.472 83 ALA A N 1
ATOM 644 C CA . ALA A 1 83 ? 10.111 32.147 -17.626 1.000 18.240 83 ALA A CA 1
ATOM 645 C C . ALA A 1 83 ? 9.045 32.967 -16.920 1.000 17.771 83 ALA A C 1
ATOM 646 O O . ALA A 1 83 ? 8.298 33.687 -17.552 1.000 18.549 83 ALA A O 1
ATOM 648 N N . LEU A 1 84 ? 8.968 32.839 -15.593 1.000 17.149 84 LEU A N 1
ATOM 649 C CA . LEU A 1 84 ? 8.054 33.684 -14.827 1.000 16.016 84 LEU A CA 1
ATOM 650 C C . LEU A 1 84 ? 8.382 35.171 -15.016 1.000 16.064 84 LEU A C 1
ATOM 651 O O . LEU A 1 84 ? 7.452 35.990 -15.167 1.000 17.605 84 LEU A O 1
ATOM 656 N N . TYR A 1 85 ? 9.665 35.553 -14.921 1.000 16.184 85 TYR A N 1
ATOM 657 C CA . TYR A 1 85 ? 10.043 36.952 -15.039 1.000 17.444 85 TYR A CA 1
ATOM 658 C C . TYR A 1 85 ? 9.590 37.502 -16.395 1.000 18.143 85 TYR A C 1
ATOM 659 O O . TYR A 1 85 ? 9.099 38.625 -16.495 1.000 19.009 85 TYR A O 1
ATOM 668 N N . LYS A 1 86 ? 9.724 36.712 -17.467 1.000 18.644 86 LYS A N 1
ATOM 669 C CA . LYS A 1 86 ? 9.251 37.150 -18.779 1.000 21.295 86 LYS A CA 1
ATOM 670 C C . LYS A 1 86 ? 7.749 37.357 -18.795 1.000 19.841 86 LYS A C 1
ATOM 671 O O . LYS A 1 86 ? 7.283 38.315 -19.403 1.000 20.530 86 LYS A O 1
ATOM 677 N N . ALA A 1 87 ? 6.994 36.472 -18.144 1.000 18.675 87 ALA A N 1
ATOM 678 C CA . ALA A 1 87 ? 5.545 36.634 -18.049 1.000 17.722 87 ALA A CA 1
ATOM 679 C C . ALA A 1 87 ? 5.199 37.905 -17.285 1.000 17.725 87 ALA A C 1
ATOM 680 O O . ALA A 1 87 ? 4.246 38.605 -17.648 1.000 16.959 87 ALA A O 1
ATOM 682 N N . ILE A 1 88 ? 5.942 38.202 -16.202 1.000 15.824 88 ILE A N 1
ATOM 683 C CA . ILE A 1 88 ? 5.719 39.426 -15.449 1.000 15.795 88 ILE A CA 1
ATOM 684 C C . ILE A 1 88 ? 5.955 40.656 -16.319 1.000 15.893 88 ILE A C 1
ATOM 685 O O . ILE A 1 88 ? 5.095 41.554 -16.402 1.000 16.909 88 ILE A O 1
ATOM 690 N N . GLN A 1 89 ? 7.093 40.656 -17.009 1.000 17.334 89 GLN A N 1
ATOM 691 C CA . GLN A 1 89 ? 7.414 41.763 -17.889 1.000 19.006 89 GLN A CA 1
ATOM 692 C C . GLN A 1 89 ? 6.453 41.939 -19.075 1.000 19.419 89 GLN A C 1
ATOM 693 O O . GLN A 1 89 ? 6.248 43.080 -19.509 1.000 21.736 89 GLN A O 1
ATOM 699 N N . ALA A 1 90 ? 5.859 40.839 -19.560 1.000 19.152 90 ALA A N 1
ATOM 700 C CA . ALA A 1 90 ? 4.821 40.891 -20.586 1.000 19.638 90 ALA A CA 1
ATOM 701 C C . ALA A 1 90 ? 3.422 41.194 -20.037 1.000 19.520 90 ALA A C 1
ATOM 702 O O . ALA A 1 90 ? 2.424 41.133 -20.783 1.000 21.105 90 ALA A O 1
ATOM 704 N N . ASN A 1 91 ? 3.318 41.484 -18.738 1.000 18.191 91 ASN A N 1
ATOM 705 C CA . ASN A 1 91 ? 2.026 41.738 -18.125 1.000 18.188 91 ASN A CA 1
ATOM 706 C C . ASN A 1 91 ? 1.038 40.633 -18.473 1.000 19.116 91 ASN A C 1
ATOM 707 O O . ASN A 1 91 ? -0.147 40.907 -18.726 1.000 21.548 91 ASN A O 1
ATOM 712 N N . ASP A 1 92 ? 1.507 39.389 -18.362 1.000 18.385 92 ASP A N 1
ATOM 713 C CA . ASP A 1 92 ? 0.720 38.212 -18.708 1.000 19.321 92 ASP A CA 1
ATOM 714 C C . ASP A 1 92 ? 0.251 37.536 -17.421 1.000 19.276 92 ASP A C 1
ATOM 715 O O . ASP A 1 92 ? 0.911 36.608 -16.925 1.000 18.959 92 ASP A O 1
ATOM 720 N N . SER A 1 93 ? -0.907 37.980 -16.915 1.000 20.931 93 SER A N 1
ATOM 721 C CA . SER A 1 93 ? -1.394 37.526 -15.612 1.000 19.902 93 SER A CA 1
ATOM 722 C C . SER A 1 93 ? -1.648 36.020 -15.614 1.000 22.131 93 SER A C 1
ATOM 723 O O . SER A 1 93 ? -1.243 35.306 -14.716 1.000 19.032 93 SER A O 1
ATOM 726 N N . ALA A 1 94 ? -2.409 35.507 -16.613 1.000 25.696 94 ALA A N 1
ATOM 727 C CA . ALA A 1 94 ? -2.829 34.110 -16.573 1.000 29.153 94 ALA A CA 1
ATOM 728 C C . ALA A 1 94 ? -1.613 33.179 -16.609 1.000 26.198 94 ALA A C 1
ATOM 729 O O . ALA A 1 94 ? -1.520 32.200 -15.834 1.000 27.898 94 ALA A O 1
ATOM 731 N N . SER A 1 95 ? -0.622 33.522 -17.439 1.000 25.121 95 SER A N 1
ATOM 732 C CA . SER A 1 95 ? 0.628 32.779 -17.551 1.000 22.599 95 SER A CA 1
ATOM 733 C C . SER A 1 95 ? 1.420 32.870 -16.245 1.000 19.746 95 SER A C 1
ATOM 734 O O . SER A 1 95 ? 1.847 31.843 -15.712 1.000 22.387 95 SER A O 1
ATOM 737 N N . ALA A 1 96 ? 1.625 34.087 -15.748 1.000 18.794 96 ALA A N 1
ATOM 738 C CA . ALA A 1 96 ? 2.385 34.242 -14.504 1.000 16.138 96 ALA A CA 1
ATOM 739 C C . ALA A 1 96 ? 1.781 33.414 -13.362 1.000 15.724 96 ALA A C 1
ATOM 740 O O . ALA A 1 96 ? 2.518 32.778 -12.616 1.000 15.838 96 ALA A O 1
ATOM 742 N N . LYS A 1 97 ? 0.452 33.452 -13.208 1.000 16.501 97 LYS A N 1
ATOM 743 C CA . LYS A 1 97 ? -0.182 32.702 -12.138 1.000 17.350 97 LYS A CA 1
ATOM 744 C C . LYS A 1 97 ? 0.094 31.213 -12.285 1.000 17.550 97 LYS A C 1
ATOM 745 O O . LYS A 1 97 ? 0.309 30.544 -11.270 1.000 19.918 97 LYS A O 1
ATOM 751 N N . GLU A 1 98 ? 0.021 30.696 -13.513 1.000 20.705 98 GLU A N 1
ATOM 752 C CA . GLU A 1 98 ? 0.141 29.274 -13.714 1.000 22.139 98 GLU A CA 1
ATOM 753 C C . GLU A 1 98 ? 1.576 28.871 -13.407 1.000 19.653 98 GLU A C 1
ATOM 754 O O . GLU A 1 98 ? 1.836 27.896 -12.709 1.000 22.442 98 GLU A O 1
ATOM 760 N N . LEU A 1 99 ? 2.531 29.651 -13.896 1.000 18.556 99 LEU A N 1
ATOM 761 C CA . LEU A 1 99 ? 3.935 29.372 -13.677 1.000 18.676 99 LEU A CA 1
ATOM 762 C C . LEU A 1 99 ? 4.295 29.476 -12.184 1.000 16.409 99 LEU A C 1
ATOM 763 O O . LEU A 1 99 ? 5.066 28.642 -11.670 1.000 15.930 99 LEU A O 1
ATOM 768 N N . ALA A 1 100 ? 3.787 30.503 -11.489 1.000 14.199 100 ALA A N 1
ATOM 769 C CA . ALA A 1 100 ? 4.066 30.679 -10.075 1.000 13.759 100 ALA A CA 1
ATOM 770 C C . ALA A 1 100 ? 3.440 29.535 -9.294 1.000 13.321 100 ALA A C 1
ATOM 771 O O . ALA A 1 100 ? 4.019 29.090 -8.286 1.000 13.397 100 ALA A O 1
ATOM 773 N N . LYS A 1 101 ? 2.258 29.075 -9.696 1.000 15.705 101 LYS A N 1
ATOM 774 C CA . LYS A 1 101 ? 1.618 27.981 -8.961 1.000 17.812 101 LYS A CA 1
ATOM 775 C C . LYS A 1 101 ? 2.514 26.748 -8.970 1.000 16.494 101 LYS A C 1
ATOM 776 O O . LYS A 1 101 ? 2.650 26.034 -7.933 1.000 17.099 101 LYS A O 1
ATOM 782 N N . SER A 1 102 ? 3.091 26.485 -10.141 1.000 17.068 102 SER A N 1
ATOM 783 C CA . SER A 1 102 ? 3.986 25.357 -10.295 1.000 18.553 102 SER A CA 1
ATOM 784 C C . SER A 1 102 ? 5.245 25.481 -9.436 1.000 16.057 102 SER A C 1
ATOM 785 O O . SER A 1 102 ? 5.666 24.523 -8.788 1.000 15.845 102 SER A O 1
ATOM 788 N N . ILE A 1 103 ? 5.856 26.657 -9.472 1.000 12.911 103 ILE A N 1
ATOM 789 C CA . ILE A 1 103 ? 7.053 26.890 -8.661 1.000 11.712 103 ILE A CA 1
ATOM 790 C C . ILE A 1 103 ? 6.710 26.700 -7.180 1.000 11.372 103 ILE A C 1
ATOM 791 O O . ILE A 1 103 ? 7.439 26.032 -6.446 1.000 10.964 103 ILE A O 1
ATOM 796 N N . ALA A 1 104 ? 5.591 27.301 -6.750 1.000 10.884 104 ALA A N 1
ATOM 797 C CA . ALA A 1 104 ? 5.189 27.220 -5.350 1.000 10.748 104 ALA A CA 1
ATOM 798 C C . ALA A 1 104 ? 4.939 25.784 -4.922 1.000 10.989 104 ALA A C 1
ATOM 799 O O . ALA A 1 104 ? 5.268 25.410 -3.810 1.000 11.314 104 ALA A O 1
ATOM 801 N N . SER A 1 105 ? 4.331 24.966 -5.794 1.000 12.124 105 SER A N 1
ATOM 802 C CA . SER A 1 105 ? 4.059 23.580 -5.453 1.000 13.422 105 SER A CA 1
ATOM 803 C C . SER A 1 105 ? 5.349 22.852 -5.134 1.000 11.296 105 SER A C 1
ATOM 804 O O . SER A 1 105 ? 5.445 22.097 -4.159 1.000 12.168 105 SER A O 1
ATOM 807 N N . LYS A 1 106 ? 6.354 23.085 -5.964 1.000 10.767 106 LYS A N 1
ATOM 808 C CA . LYS A 1 106 ? 7.647 22.445 -5.755 1.000 10.964 106 LYS A CA 1
ATOM 809 C C . LYS A 1 106 ? 8.330 22.939 -4.481 1.000 9.708 106 LYS A C 1
ATOM 810 O O . LYS A 1 106 ? 8.869 22.128 -3.726 1.000 10.822 106 LYS A O 1
ATOM 816 N N . LEU A 1 107 ? 8.274 24.233 -4.240 1.000 9.461 107 LEU A N 1
ATOM 817 C CA . LEU A 1 107 ? 8.856 24.781 -3.015 1.000 9.172 107 LEU A CA 1
ATOM 818 C C . LEU A 1 107 ? 8.188 24.218 -1.759 1.000 9.007 107 LEU A C 1
ATOM 819 O O . LEU A 1 107 ? 8.857 23.872 -0.791 1.000 9.064 107 LEU A O 1
ATOM 824 N N . THR A 1 108 ? 6.853 24.153 -1.783 1.000 9.620 108 THR A N 1
ATOM 825 C CA A THR A 1 108 ? 6.156 23.690 -0.584 0.500 9.222 108 THR A CA 1
ATOM 826 C CA B THR A 1 108 ? 6.071 23.657 -0.668 0.500 9.762 108 THR A CA 1
ATOM 827 C C . THR A 1 108 ? 6.416 22.206 -0.353 1.000 9.552 108 THR A C 1
ATOM 828 O O . THR A 1 108 ? 6.480 21.790 0.804 1.000 10.696 108 THR A O 1
ATOM 835 N N . GLU A 1 109 ? 6.660 21.399 -1.396 1.000 9.767 109 GLU A N 1
ATOM 836 C CA . GLU A 1 109 ? 7.030 20.002 -1.188 1.000 10.287 109 GLU A CA 1
ATOM 837 C C . GLU A 1 109 ? 8.412 19.898 -0.551 1.000 9.382 109 GLU A C 1
ATOM 838 O O . GLU A 1 109 ? 8.594 19.076 0.361 1.000 10.334 109 GLU A O 1
ATOM 844 N N . VAL A 1 110 ? 9.383 20.734 -0.954 1.000 9.297 110 VAL A N 1
ATOM 845 C CA . VAL A 1 110 ? 10.684 20.696 -0.311 1.000 8.857 110 VAL A CA 1
ATOM 846 C C . VAL A 1 110 ? 10.557 21.149 1.154 1.000 8.391 110 VAL A C 1
ATOM 847 O O . VAL A 1 110 ? 11.134 20.547 2.079 1.000 8.901 110 VAL A O 1
ATOM 851 N N . ALA A 1 111 ? 9.762 22.208 1.383 1.000 8.188 111 ALA A N 1
ATOM 852 C CA . ALA A 1 111 ? 9.552 22.705 2.735 1.000 8.715 111 ALA A CA 1
ATOM 853 C C . ALA A 1 111 ? 8.943 21.632 3.640 1.000 8.700 111 ALA A C 1
ATOM 854 O O . ALA A 1 111 ? 9.343 21.489 4.810 1.000 8.989 111 ALA A O 1
ATOM 856 N N . THR A 1 112 ? 7.997 20.857 3.107 1.000 8.638 112 THR A N 1
ATOM 857 C CA . THR A 1 112 ? 7.378 19.791 3.887 1.000 9.384 112 THR A CA 1
ATOM 858 C C . THR A 1 112 ? 8.413 18.731 4.252 1.000 9.156 112 THR A C 1
ATOM 859 O O . THR A 1 112 ? 8.385 18.200 5.365 1.000 9.706 112 THR A O 1
ATOM 863 N N . ARG A 1 113 ? 9.302 18.361 3.307 1.000 8.499 113 ARG A N 1
ATOM 864 C CA . ARG A 1 113 ? 10.364 17.420 3.637 1.000 8.955 113 ARG A CA 1
ATOM 865 C C . ARG A 1 113 ? 11.227 17.937 4.788 1.000 8.550 113 ARG A C 1
ATOM 866 O O . ARG A 1 113 ? 11.539 17.179 5.707 1.000 9.437 113 ARG A O 1
ATOM 874 N N . ALA A 1 114 ? 11.602 19.204 4.739 1.000 8.204 114 ALA A N 1
ATOM 875 C CA . ALA A 1 114 ? 12.363 19.778 5.833 1.000 8.282 114 ALA A CA 1
ATOM 876 C C . ALA A 1 114 ? 11.599 19.731 7.159 1.000 8.927 114 ALA A C 1
ATOM 877 O O . ALA A 1 114 ? 12.141 19.358 8.210 1.000 9.150 114 ALA A O 1
ATOM 879 N N . GLY A 1 115 ? 10.320 20.088 7.105 1.000 8.879 115 GLY A N 1
ATOM 880 C CA . GLY A 1 115 ? 9.499 20.032 8.283 1.000 8.700 115 GLY A CA 1
ATOM 881 C C . GLY A 1 115 ? 9.366 18.625 8.832 1.000 8.854 115 GLY A C 1
ATOM 882 O O . GLY A 1 115 ? 9.273 18.420 10.052 1.000 9.938 115 GLY A O 1
ATOM 883 N N . ASN A 1 116 ? 9.332 17.634 7.974 1.000 9.173 116 ASN A N 1
ATOM 884 C CA . ASN A 1 116 ? 9.213 16.254 8.384 1.000 9.163 116 ASN A CA 1
ATOM 885 C C . ASN A 1 116 ? 10.483 15.808 9.118 1.000 9.003 116 ASN A C 1
ATOM 886 O O . ASN A 1 116 ? 10.400 15.006 10.061 1.000 9.453 116 ASN A O 1
ATOM 891 N N . VAL A 1 117 ? 11.663 16.292 8.722 1.000 8.233 117 VAL A N 1
ATOM 892 C CA . VAL A 1 117 ? 12.881 15.976 9.410 1.000 8.580 117 VAL A CA 1
ATOM 893 C C . VAL A 1 117 ? 12.849 16.593 10.815 1.000 8.969 117 VAL A C 1
ATOM 894 O O . VAL A 1 117 ? 13.161 15.928 11.818 1.000 9.250 117 VAL A O 1
ATOM 898 N N . ALA A 1 118 ? 12.486 17.872 10.890 1.000 8.517 118 ALA A N 1
ATOM 899 C CA . ALA A 1 118 ? 12.354 18.528 12.169 1.000 8.598 118 ALA A CA 1
ATOM 900 C C . ALA A 1 118 ? 11.414 17.743 13.073 1.000 8.593 118 ALA A C 1
ATOM 901 O O . ALA A 1 118 ? 11.690 17.571 14.284 1.000 9.197 118 ALA A O 1
ATOM 903 N N . GLN A 1 119 ? 10.257 17.318 12.561 1.000 8.942 119 GLN A N 1
ATOM 904 C CA . GLN A 1 119 ? 9.318 16.571 13.377 1.000 9.294 119 GLN A CA 1
ATOM 905 C C . GLN A 1 119 ? 9.957 15.290 13.883 1.000 10.173 119 GLN A C 1
ATOM 906 O O . GLN A 1 119 ? 9.740 14.937 15.050 1.000 10.716 119 GLN A O 1
ATOM 912 N N . ALA A 1 120 ? 10.670 14.548 13.055 1.000 9.459 120 ALA A N 1
ATOM 913 C CA . ALA A 1 120 ? 11.324 13.333 13.492 1.000 10.129 120 ALA A CA 1
ATOM 914 C C . ALA A 1 120 ? 12.303 13.608 14.637 1.000 9.373 120 ALA A C 1
ATOM 915 O O . ALA A 1 120 ? 12.390 12.831 15.590 1.000 9.898 120 ALA A O 1
ATOM 917 N N . TYR A 1 121 ? 13.024 14.706 14.569 1.000 8.807 121 TYR A N 1
ATOM 918 C CA . TYR A 1 121 ? 14.000 15.009 15.605 1.000 8.660 121 TYR A CA 1
ATOM 919 C C . TYR A 1 121 ? 13.328 15.419 16.909 1.000 8.462 121 TYR A C 1
ATOM 920 O O . TYR A 1 121 ? 13.742 15.001 17.987 1.000 9.835 121 TYR A O 1
ATOM 929 N N . ASN A 1 122 ? 12.311 16.237 16.800 1.000 9.017 122 ASN A N 1
ATOM 930 C CA . ASN A 1 122 ? 11.599 16.637 18.006 1.000 10.018 122 ASN A CA 1
ATOM 931 C C . ASN A 1 122 ? 10.896 15.444 18.653 1.000 9.861 122 ASN A C 1
ATOM 932 O O . ASN A 1 122 ? 10.857 15.335 19.873 1.000 11.132 122 ASN A O 1
ATOM 937 N N . GLN A 1 123 ? 10.297 14.542 17.853 1.000 9.681 123 GLN A N 1
ATOM 938 C CA . GLN A 1 123 ? 9.731 13.318 18.402 1.000 11.456 123 GLN A CA 1
ATOM 939 C C . GLN A 1 123 ? 10.804 12.429 19.014 1.000 10.784 123 GLN A C 1
ATOM 940 O O . GLN A 1 123 ? 10.558 11.791 20.044 1.000 12.921 123 GLN A O 1
ATOM 946 N N . GLY A 1 124 ? 11.985 12.392 18.408 1.000 10.505 124 GLY A N 1
ATOM 947 C CA . GLY A 1 124 ? 13.104 11.649 18.952 1.000 11.169 124 GLY A CA 1
ATOM 948 C C . GLY A 1 124 ? 13.518 12.178 20.325 1.000 10.863 124 GLY A C 1
ATOM 949 O O . GLY A 1 124 ? 13.878 11.391 21.204 1.000 11.302 124 GLY A O 1
ATOM 950 N N . ALA A 1 125 ? 13.413 13.491 20.525 1.000 10.679 125 ALA A N 1
ATOM 951 C CA . ALA A 1 125 ? 13.782 14.084 21.808 1.000 11.246 125 ALA A CA 1
ATOM 952 C C . ALA A 1 125 ? 12.862 13.568 22.901 1.000 11.489 125 ALA A C 1
ATOM 953 O O . ALA A 1 125 ? 13.313 13.304 24.031 1.000 12.705 125 ALA A O 1
ATOM 955 N N . ALA A 1 126 ? 11.557 13.386 22.591 1.000 11.775 126 ALA A N 1
ATOM 956 C CA . ALA A 1 12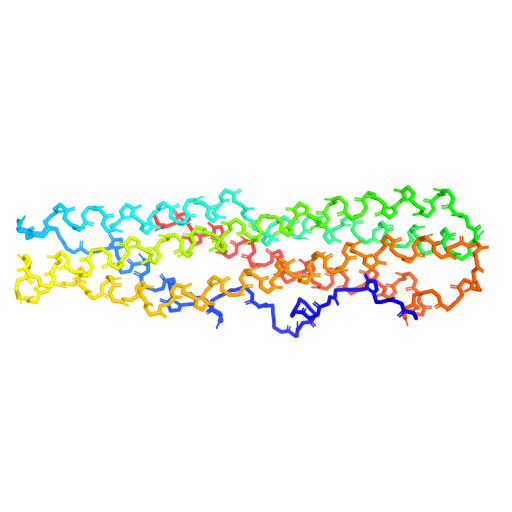6 ? 10.622 12.839 23.586 1.000 13.125 126 ALA A CA 1
ATOM 957 C C . ALA A 1 126 ? 11.000 11.412 23.960 1.000 12.139 126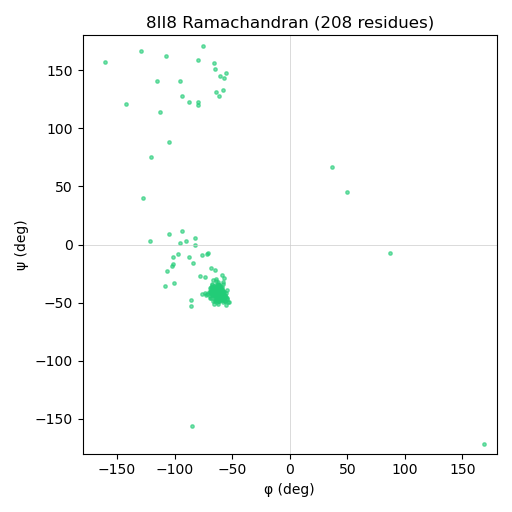 ALA A C 1
ATOM 958 O O . ALA A 1 126 ? 10.921 11.037 25.146 1.000 12.922 126 ALA A O 1
ATOM 960 N N . LYS A 1 127 ? 11.438 10.599 22.985 1.000 11.357 127 LYS A N 1
ATOM 961 C CA . LYS A 1 127 ? 11.934 9.266 23.300 1.000 12.124 127 LYS A CA 1
ATOM 962 C C . LYS A 1 127 ? 13.151 9.309 24.225 1.000 11.759 127 LYS A C 1
ATOM 963 O O . LYS A 1 127 ? 13.243 8.560 25.189 1.000 12.508 127 LYS A O 1
ATOM 969 N N . ALA A 1 128 ? 14.079 10.204 23.916 1.000 11.188 128 ALA A N 1
ATOM 970 C CA . ALA A 1 128 ? 15.266 10.341 24.732 1.000 11.248 128 ALA A CA 1
ATOM 971 C C . ALA A 1 128 ? 14.914 10.791 26.146 1.000 10.920 128 ALA A C 1
ATOM 972 O O . ALA A 1 128 ? 15.560 10.363 27.102 1.000 12.240 128 ALA A O 1
ATOM 974 N N . GLN A 1 129 ? 13.906 11.639 26.311 1.000 12.155 129 GLN A N 1
ATOM 975 C CA . GLN A 1 129 ? 13.467 12.059 27.653 1.000 13.352 129 GLN A CA 1
ATOM 976 C C . GLN A 1 129 ? 13.034 10.847 28.465 1.000 13.132 129 GLN A C 1
ATOM 977 O O . GLN A 1 129 ? 13.350 10.714 29.637 1.000 14.943 129 GLN A O 1
ATOM 983 N N . GLU A 1 130 ? 12.274 9.951 27.832 1.000 12.669 130 GLU A N 1
ATOM 984 C CA . GLU A 1 130 ? 11.810 8.745 28.511 1.000 14.128 130 GLU A CA 1
ATOM 985 C C . GLU A 1 130 ? 13.013 7.866 28.866 1.000 13.125 130 GLU A C 1
ATOM 986 O O . GLU A 1 130 ? 13.095 7.326 29.972 1.000 13.808 130 GLU A O 1
ATOM 992 N N . GLY A 1 131 ? 13.889 7.653 27.883 1.000 12.141 131 GLY A N 1
ATOM 993 C CA . GLY A 1 131 ? 15.048 6.813 28.111 1.000 11.597 131 GLY A CA 1
ATOM 994 C C . GLY A 1 131 ? 15.936 7.318 29.247 1.000 11.671 131 GLY A C 1
ATOM 995 O O . GLY A 1 131 ? 16.469 6.560 30.039 1.000 12.321 131 GLY A O 1
ATOM 996 N N . GLN A 1 132 ? 16.083 8.654 29.333 1.000 12.376 132 GLN A N 1
ATOM 997 C CA A GLN A 1 132 ? 16.954 9.219 30.348 0.500 13.157 132 GLN A CA 1
ATOM 998 C CA B GLN A 1 132 ? 16.948 9.231 30.354 0.500 13.137 132 GLN A CA 1
ATOM 999 C C . GLN A 1 132 ? 16.439 8.831 31.735 1.000 13.815 132 GLN A C 1
ATOM 1000 O O . GLN A 1 132 ? 17.203 8.463 32.622 1.000 14.504 132 GLN A O 1
ATOM 1011 N N . LYS A 1 133 ? 15.124 8.956 31.939 1.000 14.220 133 LYS A N 1
ATOM 1012 C CA . LYS A 1 133 ? 14.535 8.656 33.230 1.000 15.512 133 LYS A CA 1
ATOM 1013 C C . LYS A 1 133 ? 14.639 7.177 33.552 1.000 14.579 133 LYS A C 1
ATOM 1014 O O . LYS A 1 133 ? 14.996 6.796 34.676 1.000 15.759 133 LYS A O 1
ATOM 1020 N N . LEU A 1 134 ? 14.359 6.332 32.549 1.000 13.569 134 LEU A N 1
ATOM 1021 C CA . LEU A 1 134 ? 14.419 4.888 32.784 1.000 14.328 134 LEU A CA 1
ATOM 1022 C C . LEU A 1 134 ? 15.822 4.507 33.248 1.000 13.888 134 LEU A C 1
ATOM 1023 O O . LEU A 1 134 ? 16.005 3.725 34.175 1.000 15.316 134 LEU A O 1
ATOM 1028 N N . MET A 1 135 ? 16.834 5.012 32.517 1.000 13.431 135 MET A N 1
ATOM 1029 C CA . MET A 1 135 ? 18.191 4.548 32.735 1.000 14.088 135 MET A CA 1
ATOM 1030 C C . MET A 1 135 ? 18.826 5.161 33.981 1.000 15.021 135 MET A C 1
ATOM 1031 O O . MET A 1 135 ? 19.697 4.543 34.595 1.000 15.756 135 MET A O 1
ATOM 1036 N N . LYS A 1 136 ? 18.392 6.356 34.387 1.000 15.307 136 LYS A N 1
ATOM 1037 C CA . LYS A 1 136 ? 18.988 6.981 35.549 1.000 16.911 136 LYS A CA 1
ATOM 1038 C C . LYS A 1 136 ? 18.799 6.034 36.737 1.000 17.322 136 LYS A C 1
ATOM 1039 O O . LYS A 1 136 ? 19.663 5.938 37.607 1.000 20.060 136 LYS A O 1
ATOM 1045 N N . SER A 1 137 ? 17.617 5.419 36.837 1.000 17.418 137 SER A N 1
ATOM 1046 C CA . SER A 1 137 ? 17.257 4.497 37.892 1.000 17.706 137 SER A CA 1
ATOM 1047 C C . SER A 1 137 ? 17.693 3.070 37.611 1.000 17.590 137 SER A C 1
ATOM 1048 O O . SER A 1 137 ? 18.193 2.372 38.480 1.000 18.996 137 SER A O 1
ATOM 1051 N N . ALA A 1 138 ? 17.418 2.570 36.387 1.000 16.781 138 ALA A N 1
ATOM 1052 C CA . ALA A 1 138 ? 17.656 1.158 36.104 1.000 17.319 138 ALA A CA 1
ATOM 1053 C C . ALA A 1 138 ? 19.129 0.800 35.952 1.000 18.888 138 ALA A C 1
ATOM 1054 O O . ALA A 1 138 ? 19.472 -0.367 36.143 1.000 22.058 138 ALA A O 1
ATOM 1056 N N . LEU A 1 139 ? 19.945 1.756 35.516 1.000 17.732 139 LEU A N 1
ATOM 1057 C CA . LEU A 1 139 ? 21.359 1.504 35.178 1.000 18.621 139 LEU A CA 1
ATOM 1058 C C . LEU A 1 139 ? 22.262 2.374 36.051 1.000 25.185 139 LEU A C 1
ATOM 1059 O O . LEU A 1 139 ? 22.819 3.365 35.602 1.000 30.465 139 LEU A O 1
ATOM 1064 N N . PRO A 1 140 ? 22.454 2.032 37.335 1.000 22.084 140 PRO A N 1
ATOM 1065 C CA . PRO A 1 140 ? 23.186 2.920 38.239 1.000 26.425 140 PRO A CA 1
ATOM 1066 C C . PRO A 1 140 ? 24.593 3.354 37.839 1.000 27.157 140 PRO A C 1
ATOM 1067 O O . PRO A 1 140 ? 25.011 4.481 38.140 1.000 39.656 140 PRO A O 1
ATOM 1071 N N . GLY A 1 141 ? 25.359 2.423 37.315 1.000 31.740 141 GLY A N 1
ATOM 1072 C CA . GLY A 1 141 ? 26.772 2.759 37.145 1.000 28.101 141 GLY A CA 1
ATOM 1073 C C . GLY A 1 141 ? 27.016 3.503 35.829 1.000 28.802 141 GLY A C 1
ATOM 1074 O O . GLY A 1 141 ? 26.110 4.129 35.247 1.000 29.627 141 GLY A O 1
ATOM 1075 N N . SER A 1 142 ? 28.264 3.397 35.374 1.000 30.462 142 SER A N 1
ATOM 1076 C CA . SER A 1 142 ? 28.738 4.022 34.146 1.000 30.199 142 SER A CA 1
ATOM 1077 C C . SER A 1 142 ? 28.307 3.173 32.962 1.000 26.881 142 SER A C 1
ATOM 1078 O O . SER A 1 142 ? 28.619 1.985 32.877 1.000 26.502 142 SER A O 1
ATOM 1081 N N . HIS A 1 143 ? 27.564 3.805 32.038 1.000 24.673 143 HIS A N 1
ATOM 1082 C CA . HIS A 1 143 ? 27.103 3.158 30.839 1.000 22.385 143 HIS A CA 1
ATOM 1083 C C . HIS A 1 143 ? 27.189 4.177 29.709 1.000 21.436 143 HIS A C 1
ATOM 1084 O O . HIS A 1 143 ? 26.521 5.222 29.740 1.000 20.650 143 HIS A O 1
ATOM 1091 N N . PRO A 1 144 ? 27.943 3.895 28.644 1.000 20.392 144 PRO A N 1
ATOM 1092 C CA . PRO A 1 144 ? 28.011 4.819 27.530 1.000 19.080 144 PRO A CA 1
ATOM 1093 C C . PRO A 1 144 ? 26.659 5.133 26.872 1.000 17.709 144 PRO A C 1
ATOM 1094 O O . PRO A 1 144 ? 26.460 6.230 26.370 1.000 18.060 144 PRO A O 1
ATOM 1098 N N . VAL A 1 145 ? 25.690 4.219 26.954 1.000 16.155 145 VAL A N 1
ATOM 1099 C CA . VAL A 1 145 ? 24.379 4.521 26.410 1.000 15.637 145 VAL A CA 1
ATOM 1100 C C . VAL A 1 145 ? 23.737 5.707 27.123 1.000 14.978 145 VAL A C 1
ATOM 1101 O O . VAL A 1 145 ? 22.982 6.453 26.488 1.000 14.750 145 VAL A O 1
ATOM 1105 N N . LYS A 1 146 ? 23.981 5.875 28.430 1.000 14.596 146 LYS A N 1
ATOM 1106 C CA A LYS A 1 146 ? 23.431 7.024 29.142 0.500 15.045 146 LYS A CA 1
ATOM 1107 C CA B LYS A 1 146 ? 23.426 7.022 29.139 0.500 15.297 146 LYS A CA 1
ATOM 1108 C C . LYS A 1 146 ? 23.965 8.318 28.529 1.000 15.244 146 LYS A C 1
ATOM 1109 O O . LYS A 1 146 ? 23.244 9.292 28.399 1.000 14.901 146 LYS A O 1
ATOM 1120 N N . ASP A 1 147 ? 25.244 8.312 28.123 1.000 15.744 147 ASP A N 1
ATOM 1121 C CA . ASP A 1 147 ? 25.821 9.485 27.485 1.000 16.656 147 ASP A CA 1
ATOM 1122 C C . ASP A 1 147 ? 25.189 9.706 26.115 1.000 15.409 147 ASP A C 1
ATOM 1123 O O . ASP A 1 147 ? 25.000 10.836 25.691 1.000 16.051 147 ASP A O 1
ATOM 1128 N N . SER A 1 148 ? 24.887 8.621 25.406 1.000 14.699 148 SER A N 1
ATOM 1129 C CA . SER A 1 148 ? 24.246 8.726 24.117 1.000 15.272 148 SER A CA 1
ATOM 1130 C C . SER A 1 148 ? 22.850 9.357 24.189 1.000 13.486 148 SER A C 1
ATOM 1131 O O . SER A 1 148 ? 22.425 10.093 23.310 1.000 14.481 148 SER A O 1
ATOM 1134 N N . VAL A 1 149 ? 22.092 8.986 25.224 1.000 13.299 149 VAL A N 1
ATOM 1135 C CA . VAL A 1 149 ? 20.821 9.625 25.480 1.000 12.906 149 VAL A CA 1
ATOM 1136 C C . VAL A 1 149 ? 21.003 11.106 25.803 1.000 12.968 149 VAL A C 1
ATOM 1137 O O . VAL A 1 149 ? 20.260 11.956 25.304 1.000 13.770 149 VAL A O 1
ATOM 1141 N N . ASP A 1 150 ? 21.968 11.429 26.676 1.000 13.206 150 ASP A N 1
ATOM 1142 C CA . ASP A 1 150 ? 22.212 12.818 27.004 1.000 14.155 150 ASP A CA 1
ATOM 1143 C C . ASP A 1 150 ? 22.594 13.611 25.749 1.000 13.787 150 ASP A C 1
ATOM 1144 O O . ASP A 1 150 ? 22.190 14.760 25.614 1.000 14.682 150 ASP A O 1
ATOM 1149 N N . ASP A 1 151 ? 23.372 12.991 24.858 1.000 14.107 151 ASP A N 1
ATOM 1150 C CA . ASP A 1 151 ? 23.765 13.660 23.627 1.000 14.631 151 ASP A CA 1
ATOM 1151 C C . ASP A 1 151 ? 22.542 14.009 22.776 1.000 13.706 151 ASP A C 1
ATOM 1152 O O . ASP A 1 151 ? 22.434 15.109 22.230 1.000 13.846 151 ASP A O 1
ATOM 1157 N N . ALA A 1 152 ? 21.646 13.045 22.643 1.000 12.802 152 ALA A N 1
ATOM 1158 C CA . ALA A 1 152 ? 20.425 13.266 21.888 1.000 12.690 152 ALA A CA 1
ATOM 1159 C C . ALA A 1 152 ? 19.659 14.457 22.468 1.000 13.451 152 ALA A C 1
ATOM 1160 O O . ALA A 1 152 ? 19.179 15.336 21.739 1.000 14.035 152 ALA A O 1
ATOM 1162 N N . LEU A 1 153 ? 19.512 14.498 23.797 1.000 13.357 153 LEU A N 1
ATOM 1163 C CA . LEU A 1 153 ? 18.803 15.579 24.473 1.000 14.346 153 LEU A CA 1
ATOM 1164 C C . LEU A 1 153 ? 19.479 16.922 24.243 1.000 14.962 153 LEU A C 1
ATOM 1165 O O . LEU A 1 153 ? 18.794 17.937 24.107 1.000 18.886 153 LEU A O 1
ATOM 1170 N N . GLN A 1 154 ? 20.796 16.928 24.175 1.000 13.842 154 GLN A N 1
ATOM 1171 C CA . GLN A 1 154 ? 21.503 18.180 23.985 1.000 14.508 154 GLN A CA 1
ATOM 1172 C C . GLN A 1 154 ? 21.356 18.690 22.550 1.000 13.601 154 GLN A C 1
ATOM 1173 O O . GLN A 1 154 ? 21.218 19.882 22.295 1.000 16.076 154 GLN A O 1
ATOM 1179 N N . TYR A 1 155 ? 21.448 17.775 21.578 1.000 12.032 155 TYR A N 1
ATOM 1180 C CA . TYR A 1 155 ? 21.615 18.174 20.176 1.000 11.832 155 TYR A CA 1
ATOM 1181 C C . TYR A 1 155 ? 20.362 18.120 19.312 1.000 10.722 155 TYR A C 1
ATOM 1182 O O . TYR A 1 155 ? 20.367 18.747 18.257 1.000 11.658 155 TYR A O 1
ATOM 1191 N N . LEU A 1 156 ? 19.317 17.432 19.716 1.000 11.337 156 LEU A N 1
ATOM 1192 C CA . LEU A 1 156 ? 18.183 17.259 18.827 1.000 11.064 156 LEU A CA 1
ATOM 1193 C C . LEU A 1 156 ? 17.408 18.546 18.575 1.000 11.794 156 LEU A C 1
ATOM 1194 O O . LEU A 1 156 ? 17.041 18.827 17.437 1.000 12.583 156 LEU A O 1
ATOM 1199 N N . SER A 1 157 ? 17.084 19.332 19.587 1.000 13.844 157 SER A N 1
ATOM 1200 C CA A SER A 1 157 ? 16.317 20.559 19.467 0.380 15.479 157 SER A CA 1
ATOM 1201 C CA C SER A 1 157 ? 16.245 20.488 19.353 0.620 14.551 157 SER A CA 1
ATOM 1202 C C . SER A 1 157 ? 16.989 21.501 18.485 1.000 13.557 157 SER A C 1
ATOM 1203 O O . SER A 1 157 ? 16.392 22.056 17.548 1.000 13.698 157 SER A O 1
ATOM 1208 N N . PRO A 1 158 ? 18.278 21.812 18.704 1.000 13.398 158 PRO A N 1
ATOM 1209 C CA . PRO A 1 158 ? 18.926 22.739 17.769 1.000 14.440 158 PRO A CA 1
ATOM 1210 C C . PRO A 1 158 ? 18.954 22.208 16.342 1.000 11.989 158 PRO A C 1
ATOM 1211 O O . PRO A 1 158 ? 18.782 22.961 15.374 1.000 12.694 158 PRO A O 1
ATOM 1215 N N . ALA A 1 159 ? 19.147 20.901 16.195 1.000 10.497 159 ALA A N 1
ATOM 1216 C CA . ALA A 1 159 ? 19.157 20.300 14.865 1.000 10.108 159 ALA A CA 1
ATOM 1217 C C . ALA A 1 159 ? 17.786 20.437 14.204 1.000 9.655 159 ALA A C 1
ATOM 1218 O O . ALA A 1 159 ? 17.665 20.745 13.007 1.000 10.892 159 ALA A O 1
ATOM 1220 N N . ALA A 1 160 ? 16.722 20.161 14.958 1.000 9.255 160 ALA A N 1
ATOM 1221 C CA . ALA A 1 160 ? 15.390 20.337 14.445 1.000 9.673 160 ALA A CA 1
ATOM 1222 C C . ALA A 1 160 ? 15.177 21.774 13.990 1.000 10.100 160 ALA A C 1
ATOM 1223 O O . ALA A 1 160 ? 14.545 21.988 12.944 1.000 10.832 160 ALA A O 1
ATOM 1225 N N . GLN A 1 161 ? 15.680 22.733 14.747 1.000 10.876 161 GLN A N 1
ATOM 1226 C CA A GLN A 1 161 ? 15.508 24.129 14.395 0.500 11.405 161 GLN A CA 1
ATOM 1227 C CA B GLN A 1 161 ? 15.467 24.117 14.382 0.500 11.713 161 GLN A CA 1
ATOM 1228 C C . GLN A 1 161 ? 16.133 24.447 13.040 1.000 11.296 161 GLN A C 1
ATOM 1229 O O . GLN A 1 161 ? 15.622 25.297 12.306 1.000 11.539 161 GLN A O 1
ATOM 1240 N N . VAL A 1 162 ? 17.266 23.825 12.727 1.000 10.475 162 VAL A N 1
ATOM 1241 C CA . VAL A 1 162 ? 17.876 24.040 11.409 1.000 10.813 162 VAL A CA 1
ATOM 1242 C C . VAL A 1 162 ? 16.871 23.684 10.299 1.000 9.655 162 VAL A C 1
ATOM 1243 O O . 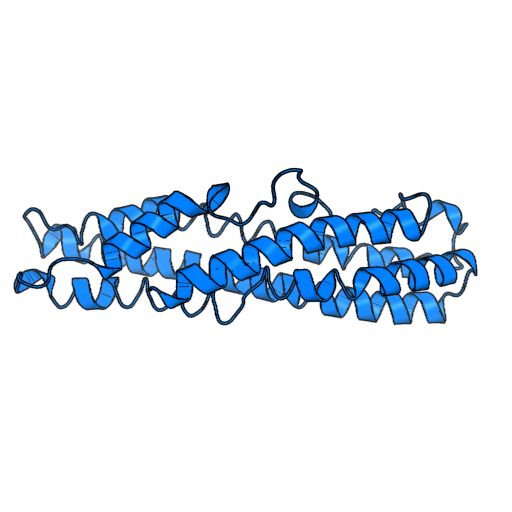VAL A 1 162 ? 16.717 24.425 9.331 1.000 10.842 162 VAL A O 1
ATOM 1247 N N . PHE A 1 163 ? 16.250 22.519 10.425 1.000 8.543 163 PHE A N 1
ATOM 1248 C CA . PHE A 1 163 ? 15.266 22.091 9.461 1.000 8.605 163 PHE A CA 1
ATOM 1249 C C . PHE A 1 163 ? 14.008 22.937 9.462 1.000 8.206 163 PHE A C 1
ATOM 1250 O O . PHE A 1 163 ? 13.466 23.242 8.391 1.000 8.987 163 PHE A O 1
ATOM 1258 N N . THR A 1 164 ? 13.549 23.369 10.655 1.000 8.792 164 THR A N 1
ATOM 1259 C CA . THR A 1 164 ? 12.412 24.280 10.708 1.000 9.252 164 THR A CA 1
ATOM 1260 C C . THR A 1 164 ? 12.721 25.586 9.984 1.000 9.272 164 THR A C 1
ATOM 1261 O O . THR A 1 164 ? 11.846 26.152 9.298 1.000 9.754 164 THR A O 1
ATOM 1265 N N . SER A 1 165 ? 13.933 26.100 10.117 1.000 9.194 165 SER A N 1
ATOM 1266 C CA A SER A 1 165 ? 14.341 27.333 9.447 0.250 9.238 165 SER A CA 1
ATOM 1267 C CA B SER A 1 165 ? 14.351 27.316 9.451 0.250 9.592 165 SER A CA 1
ATOM 1268 C CA C SER A 1 165 ? 14.287 27.353 9.445 0.500 9.810 165 SER A CA 1
ATOM 1269 C C . SER A 1 165 ? 14.345 27.161 7.930 1.000 9.443 165 SER A C 1
ATOM 1270 O O . SER A 1 165 ? 13.939 28.068 7.196 1.000 10.435 165 SER A O 1
ATOM 1277 N N . MET A 1 166 ? 14.794 26.008 7.471 1.000 8.620 166 MET A N 1
ATOM 1278 C CA . MET A 1 166 ? 14.801 25.695 6.032 1.000 9.041 166 MET A CA 1
ATOM 1279 C C . MET A 1 166 ? 13.351 25.671 5.517 1.000 8.512 166 MET A C 1
ATOM 1280 O O . MET A 1 166 ? 13.016 26.238 4.466 1.000 9.444 166 MET A O 1
ATOM 1285 N N . GLN A 1 167 ? 12.493 24.964 6.255 1.000 8.233 167 GLN A N 1
ATOM 1286 C CA . GLN A 1 167 ? 11.070 24.917 5.950 1.000 8.512 167 GLN A CA 1
ATOM 1287 C C . GLN A 1 167 ? 10.463 26.304 5.843 1.000 8.633 167 GLN A C 1
ATOM 1288 O O . GLN A 1 167 ? 9.711 26.624 4.888 1.000 9.450 167 GLN A O 1
ATOM 1294 N N . SER A 1 168 ? 10.716 27.157 6.818 1.000 8.746 168 SER A N 1
ATOM 1295 C CA A SER A 1 168 ? 10.161 28.500 6.860 0.500 9.750 168 SER A CA 1
ATOM 1296 C CA B SER A 1 168 ? 10.131 28.478 6.839 0.500 9.848 168 SER A CA 1
ATOM 1297 C C . SER A 1 168 ? 10.580 29.294 5.636 1.000 9.509 168 SER A C 1
ATOM 1298 O O . SER A 1 168 ? 9.759 29.975 4.992 1.000 10.613 168 SER A O 1
ATOM 1303 N N . SER A 1 169 ? 11.873 29.225 5.321 1.000 9.320 169 SER A N 1
ATOM 1304 C CA . SER A 1 169 ? 12.409 29.958 4.164 1.000 8.787 169 SER A CA 1
ATOM 1305 C C . SER A 1 169 ? 11.707 29.559 2.867 1.000 7.710 169 SER A C 1
ATOM 1306 O O . SER A 1 169 ? 11.349 30.418 2.062 1.000 9.120 169 SER A O 1
ATOM 1309 N N . LEU A 1 170 ? 11.598 28.256 2.631 1.000 7.411 170 LEU A N 1
ATOM 1310 C CA . LEU A 1 170 ? 11.029 27.766 1.399 1.000 8.247 170 LEU A CA 1
ATOM 1311 C C . LEU A 1 170 ? 9.540 28.079 1.328 1.000 8.405 170 LEU A C 1
ATOM 1312 O O . LEU A 1 170 ? 9.024 28.398 0.255 1.000 8.761 170 LEU A O 1
ATOM 1317 N N . ASN A 1 171 ? 8.822 27.972 2.455 1.000 8.609 171 ASN A N 1
ATOM 1318 C CA . ASN A 1 171 ? 7.414 28.325 2.442 1.000 9.121 171 ASN A CA 1
ATOM 1319 C C . ASN A 1 171 ? 7.245 29.814 2.139 1.000 8.687 171 ASN A C 1
ATOM 1320 O O . ASN A 1 171 ? 6.285 30.205 1.465 1.000 9.561 171 ASN A O 1
ATOM 1325 N N . GLU A 1 172 ? 8.149 30.652 2.649 1.000 8.939 172 GLU A N 1
ATOM 1326 C CA . GLU A 1 172 ? 8.067 32.073 2.361 1.000 9.450 172 GLU A CA 1
ATOM 1327 C C . GLU A 1 172 ? 8.335 32.350 0.872 1.000 8.956 172 GLU A C 1
ATOM 1328 O O . GLU A 1 172 ? 7.686 33.192 0.242 1.000 9.858 172 GLU A O 1
ATOM 1334 N N . SER A 1 173 ? 9.314 31.638 0.299 1.000 8.447 173 SER A N 1
ATOM 1335 C CA . SER A 1 173 ? 9.564 31.767 -1.139 1.000 8.226 173 SER A CA 1
ATOM 1336 C C . SER A 1 173 ? 8.324 31.392 -1.954 1.000 8.634 173 SER A C 1
ATOM 1337 O O . SER A 1 173 ? 8.037 32.035 -2.986 1.000 9.149 173 SER A O 1
ATOM 1340 N N . ALA A 1 174 ? 7.601 30.342 -1.527 1.000 8.491 174 ALA A N 1
ATOM 1341 C CA . ALA A 1 174 ? 6.379 29.944 -2.207 1.000 8.305 174 ALA A CA 1
ATOM 1342 C C . ALA A 1 174 ? 5.309 31.014 -2.118 1.000 9.280 174 ALA A C 1
ATOM 1343 O O . ALA A 1 174 ? 4.622 31.303 -3.100 1.000 10.780 174 ALA A O 1
ATOM 1345 N N . LYS A 1 175 ? 5.164 31.627 -0.954 1.000 8.898 175 LYS A N 1
ATOM 1346 C CA A LYS A 1 175 ? 4.186 32.678 -0.772 0.500 9.057 175 LYS A CA 1
ATOM 1347 C CA B LYS A 1 175 ? 4.187 32.677 -0.774 0.500 9.173 175 LYS A CA 1
ATOM 1348 C C . LYS A 1 175 ? 4.541 33.850 -1.681 1.000 8.908 175 LYS A C 1
ATOM 1349 O O . LYS A 1 175 ? 3.665 34.460 -2.285 1.000 9.633 175 LYS A O 1
ATOM 1360 N N . ASN A 1 176 ? 5.834 34.192 -1.703 1.000 8.800 176 ASN A N 1
ATOM 1361 C CA . ASN A 1 176 ? 6.272 35.354 -2.434 1.000 9.082 176 ASN A CA 1
ATOM 1362 C C . ASN A 1 176 ? 6.027 35.181 -3.933 1.000 9.203 176 ASN A C 1
ATOM 1363 O O . ASN A 1 176 ? 5.641 36.145 -4.60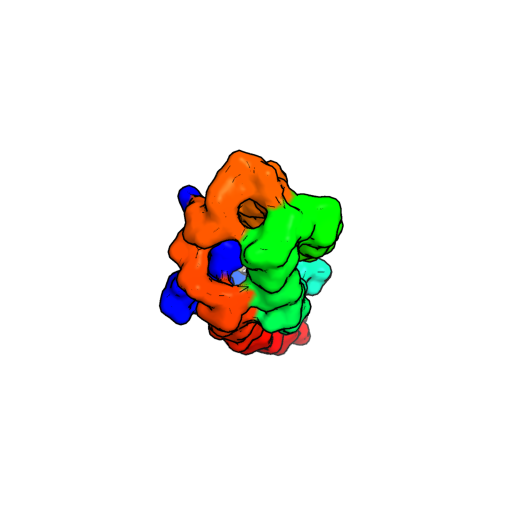6 1.000 9.993 176 ASN A O 1
ATOM 1368 N N . VAL A 1 177 ? 6.293 33.996 -4.490 1.000 8.853 177 VAL A N 1
ATOM 1369 C CA . VAL A 1 177 ? 6.177 33.840 -5.930 1.000 9.857 177 VAL A CA 1
ATOM 1370 C C . VAL A 1 177 ? 4.711 33.918 -6.361 1.000 10.140 177 VAL A C 1
ATOM 1371 O O . VAL A 1 177 ? 4.393 34.528 -7.390 1.000 10.925 177 VAL A O 1
ATOM 1375 N N . VAL A 1 178 ? 3.789 33.354 -5.560 1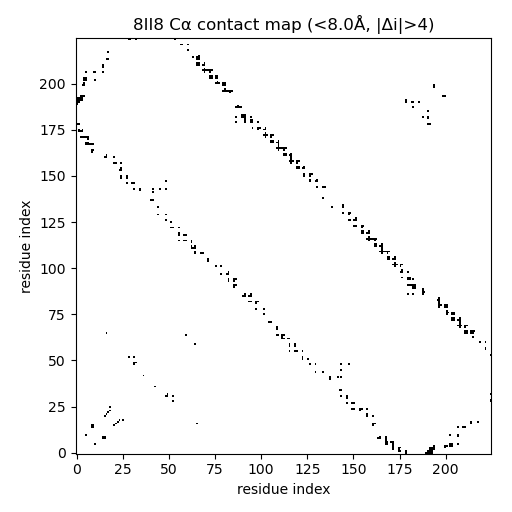.000 9.971 178 VAL A N 1
ATOM 1376 C CA . VAL A 1 178 ? 2.364 33.474 -5.841 1.000 10.701 178 VAL A CA 1
ATOM 1377 C C . VAL A 1 178 ? 1.930 34.930 -5.717 1.000 10.961 178 VAL A C 1
ATOM 1378 O O . VAL A 1 178 ? 1.174 35.448 -6.538 1.000 12.422 178 VAL A O 1
ATOM 1382 N N . ALA A 1 179 ? 2.355 35.600 -4.633 1.000 10.995 179 ALA A N 1
ATOM 1383 C CA . ALA A 1 179 ? 1.952 36.982 -4.417 1.000 12.691 179 ALA A CA 1
ATOM 1384 C C . ALA A 1 179 ? 2.442 37.868 -5.570 1.000 12.288 179 ALA A C 1
ATOM 1385 O O . ALA A 1 179 ? 1.746 38.796 -5.984 1.000 14.303 179 ALA A O 1
ATOM 1387 N N . ALA A 1 180 ? 3.645 37.584 -6.091 1.000 11.984 180 ALA A N 1
ATOM 1388 C CA . ALA A 1 180 ? 4.201 38.364 -7.183 1.000 12.673 180 ALA A CA 1
ATOM 1389 C C . ALA A 1 180 ? 3.331 38.188 -8.422 1.000 13.178 180 ALA A C 1
ATOM 1390 O O . ALA A 1 180 ? 2.953 39.156 -9.076 1.000 13.576 180 ALA A O 1
ATOM 1392 N N . ALA A 1 181 ? 2.999 36.935 -8.748 1.000 12.563 181 ALA A N 1
ATOM 1393 C CA . ALA A 1 181 ? 2.179 36.690 -9.920 1.000 13.141 181 ALA A CA 1
ATOM 1394 C C . ALA A 1 181 ? 0.815 37.335 -9.796 1.000 13.897 181 ALA A C 1
ATOM 1395 O O . ALA A 1 181 ? 0.234 37.747 -10.809 1.000 15.613 181 ALA A O 1
ATOM 1397 N N . ASP A 1 182 ? 0.275 37.431 -8.585 1.000 13.440 182 ASP A N 1
ATOM 1398 C CA . ASP A 1 182 ? -1.028 38.053 -8.361 1.000 14.953 182 ASP A CA 1
ATOM 1399 C C . ASP A 1 182 ? -1.032 39.547 -8.689 1.000 15.883 182 ASP A C 1
ATOM 1400 O O . ASP A 1 182 ? -2.081 40.135 -8.895 1.000 19.025 182 ASP A O 1
ATOM 1405 N N . LYS A 1 183 ? 0.140 40.179 -8.686 1.000 14.838 183 LYS A N 1
ATOM 1406 C CA . LYS A 1 183 ? 0.202 41.593 -8.999 1.000 15.881 183 LYS A CA 1
ATOM 1407 C C . LYS A 1 183 ? 0.262 41.857 -10.506 1.000 15.816 183 LYS A C 1
ATOM 1408 O O . LYS A 1 183 ? 0.176 43.016 -10.917 1.000 16.326 183 LYS A O 1
ATOM 1414 N N . VAL A 1 184 ? 0.573 40.823 -11.294 1.000 14.478 184 VAL A N 1
ATOM 1415 C CA . VAL A 1 184 ? 0.800 41.007 -12.716 1.000 14.803 184 VAL A CA 1
ATOM 1416 C C . VAL A 1 184 ? -0.458 41.548 -13.388 1.000 17.108 184 VAL A C 1
ATOM 1417 O O . VAL A 1 184 ? -1.556 41.029 -13.201 1.000 18.114 184 VAL A O 1
ATOM 1421 N N . GLY A 1 185 ? -0.275 42.651 -14.130 1.000 17.659 185 GLY A N 1
ATOM 1422 C CA . GLY A 1 185 ? -1.392 43.287 -14.796 1.000 20.967 185 GLY A CA 1
ATOM 1423 C C . GLY A 1 185 ? -2.124 44.298 -13.915 1.000 21.952 185 GLY A C 1
ATOM 1424 O O . GLY A 1 185 ? -2.938 45.039 -14.421 1.000 24.250 185 GLY A O 1
ATOM 1425 N N . LYS A 1 186 ? -1.777 44.395 -12.615 1.000 20.909 186 LYS A N 1
ATOM 1426 C CA . LYS A 1 186 ? -2.491 45.229 -11.659 1.000 20.226 186 LYS A CA 1
ATOM 1427 C C . LYS A 1 186 ? -1.653 46.450 -11.285 1.000 19.927 186 LYS A C 1
ATOM 1428 O O . LYS A 1 186 ? -2.206 47.515 -11.066 1.000 20.686 186 LYS A O 1
ATOM 1434 N N . VAL A 1 187 ? -0.325 46.285 -11.206 1.000 20.005 187 VAL A N 1
ATOM 1435 C CA . VAL A 1 187 ? 0.635 47.362 -10.955 1.000 21.194 187 VAL A CA 1
ATOM 1436 C C . VAL A 1 187 ? 1.737 47.306 -12.001 1.000 20.720 187 VAL A C 1
ATOM 1437 O O . VAL A 1 187 ? 1.832 46.307 -12.721 1.000 19.674 187 VAL A O 1
ATOM 1441 N N . PRO A 1 188 ? 2.594 48.349 -12.148 1.000 21.711 188 PRO A N 1
ATOM 1442 C CA . PRO A 1 188 ? 3.692 48.316 -13.130 1.000 20.607 188 PRO A CA 1
ATOM 1443 C C . PRO A 1 188 ? 4.644 47.147 -12.907 1.000 19.101 188 PRO A C 1
ATOM 1444 O O . PRO A 1 188 ? 5.051 46.854 -11.790 1.000 18.501 188 PRO A O 1
ATOM 1448 N N . ALA A 1 189 ? 4.971 46.451 -13.978 1.000 18.651 189 ALA A N 1
ATOM 1449 C CA . ALA A 1 189 ? 5.702 45.199 -13.910 1.000 19.118 189 ALA A CA 1
ATOM 1450 C C . ALA A 1 189 ? 7.018 45.323 -13.137 1.000 18.345 189 ALA A C 1
ATOM 1451 O O . ALA A 1 189 ? 7.411 44.413 -12.415 1.000 19.402 189 ALA A O 1
ATOM 1453 N N . ASN A 1 190 ? 7.728 46.436 -13.320 1.000 20.473 190 ASN A N 1
ATOM 1454 C CA . ASN A 1 190 ? 9.050 46.564 -12.730 1.000 20.011 190 ASN A CA 1
ATOM 1455 C C . ASN A 1 190 ? 8.986 46.745 -11.226 1.000 19.868 190 ASN A C 1
ATOM 1456 O O . ASN A 1 190 ? 10.038 46.723 -10.591 1.000 20.594 190 ASN A O 1
ATOM 1461 N N . GLN A 1 191 ? 7.787 46.938 -10.652 1.000 18.910 191 GLN A N 1
ATOM 1462 C CA . GLN A 1 191 ? 7.656 47.138 -9.203 1.000 19.007 191 GLN A CA 1
ATOM 1463 C C . GLN A 1 191 ? 7.346 45.844 -8.453 1.000 17.006 191 GLN A C 1
ATOM 1464 O O . GLN A 1 191 ? 7.235 45.840 -7.223 1.000 19.865 191 GLN A O 1
ATOM 1470 N N . ILE A 1 192 ? 7.255 44.719 -9.153 1.000 15.169 192 ILE A N 1
ATOM 1471 C CA . ILE A 1 192 ? 6.753 43.497 -8.558 1.000 14.000 192 ILE A CA 1
ATOM 1472 C C . ILE A 1 192 ? 7.872 42.709 -7.842 1.000 14.364 192 ILE A C 1
ATOM 1473 O O . ILE A 1 192 ? 7.687 42.286 -6.694 1.000 14.307 192 ILE A O 1
ATOM 1478 N N . ALA A 1 193 ? 8.967 42.421 -8.526 1.000 15.256 193 ALA A N 1
ATOM 1479 C CA . ALA A 1 193 ? 10.076 41.664 -7.990 1.000 14.584 193 ALA A CA 1
ATOM 1480 C C . ALA A 1 193 ? 11.144 42.619 -7.458 1.000 16.240 193 ALA A C 1
ATOM 1481 O O . ALA A 1 193 ? 11.429 43.640 -8.070 1.000 18.603 193 ALA A O 1
ATOM 1483 N N . SER A 1 194 ? 11.751 42.275 -6.317 1.000 16.194 194 SER A N 1
ATOM 1484 C CA . SER A 1 194 ? 12.855 43.071 -5.781 1.000 18.541 194 SER A CA 1
ATOM 1485 C C . SER A 1 194 ? 14.086 43.014 -6.684 1.000 22.212 194 SER A C 1
ATOM 1486 O O . SER A 1 194 ? 14.860 43.968 -6.694 1.000 25.187 194 SER A O 1
ATOM 1489 N N . GLU A 1 195 ? 14.284 41.894 -7.402 1.000 20.783 195 GLU A N 1
ATOM 1490 C CA . GLU A 1 195 ? 15.442 41.686 -8.265 1.000 22.528 195 GLU A CA 1
ATOM 1491 C C . GLU A 1 195 ? 15.230 42.414 -9.584 1.000 26.245 195 GLU A C 1
ATOM 1492 O O . GLU A 1 195 ? 14.081 42.638 -9.994 1.000 29.142 195 GLU A O 1
ATOM 1498 N N . ASP A 1 196 ? 16.351 42.681 -10.275 1.000 27.090 196 ASP A N 1
ATOM 1499 C CA . ASP A 1 196 ? 16.379 43.566 -11.437 1.000 27.331 196 ASP A CA 1
ATOM 1500 C C . ASP A 1 196 ? 16.314 42.775 -12.747 1.000 25.941 196 ASP A C 1
ATOM 1501 O O . ASP A 1 196 ? 16.315 43.401 -13.804 1.000 26.904 196 ASP A O 1
ATOM 1506 N N . SER A 1 197 ? 16.402 41.436 -12.701 1.000 23.727 197 SER A N 1
ATOM 1507 C CA . SER A 1 197 ? 16.369 40.592 -13.892 1.000 24.344 197 SER A CA 1
ATOM 1508 C C . SER A 1 197 ? 16.002 39.144 -13.538 1.000 21.038 197 SER A C 1
ATOM 1509 O O . SER A 1 197 ? 16.235 38.649 -12.420 1.000 22.597 197 SER A O 1
ATOM 1512 N N . GLY A 1 198 ? 15.484 38.424 -14.534 1.000 21.148 198 GLY A N 1
ATOM 1513 C CA . GLY A 1 198 ? 15.221 37.005 -14.379 1.000 19.967 198 GLY A CA 1
ATOM 1514 C C . GLY A 1 198 ? 16.526 36.251 -14.152 1.000 18.719 198 GLY A C 1
ATOM 1515 O O . GLY A 1 198 ? 16.565 35.284 -13.410 1.000 18.401 198 GLY A O 1
ATOM 1516 N N . GLU A 1 199 ? 17.579 36.682 -14.822 1.000 20.704 199 GLU A N 1
ATOM 1517 C CA . GLU A 1 199 ? 18.853 35.998 -14.723 1.000 22.324 199 GLU A CA 1
ATOM 1518 C C . GLU A 1 199 ? 19.425 36.107 -13.316 1.000 19.318 199 GLU A C 1
ATOM 1519 O O . GLU A 1 199 ? 20.011 35.150 -12.814 1.000 19.386 199 GLU A O 1
ATOM 1525 N N . ALA A 1 200 ? 19.222 37.251 -12.656 1.000 19.027 200 ALA A N 1
ATOM 1526 C CA . ALA A 1 200 ? 19.755 37.427 -11.321 1.000 18.926 200 ALA A CA 1
ATOM 1527 C C . ALA A 1 200 ? 19.094 36.424 -10.369 1.000 17.633 200 ALA A C 1
ATOM 1528 O O . ALA A 1 200 ? 19.717 35.852 -9.474 1.000 18.190 200 ALA A O 1
ATOM 1530 N N . ILE A 1 201 ? 17.763 36.261 -10.512 1.000 16.133 201 ILE A N 1
ATOM 1531 C CA . ILE A 1 201 ? 17.023 35.3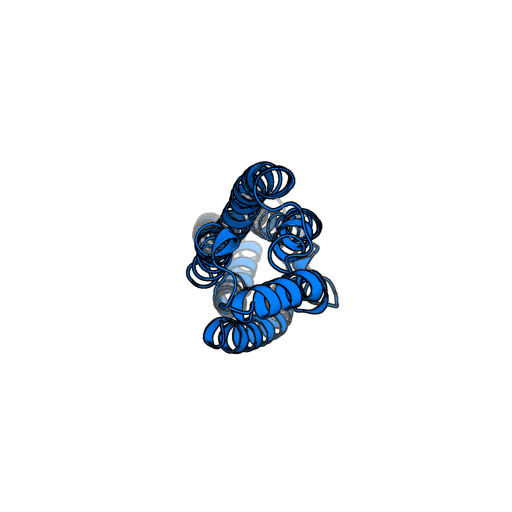07 -9.689 1.000 15.403 201 ILE A CA 1
ATOM 1532 C C . ILE A 1 201 ? 17.523 33.886 -9.966 1.000 15.256 201 ILE A C 1
ATOM 1533 O O . ILE A 1 201 ? 17.812 33.131 -9.038 1.000 14.075 201 ILE A O 1
ATOM 1538 N N . ALA A 1 202 ? 17.615 33.494 -11.236 1.000 15.368 202 ALA A N 1
ATOM 1539 C CA . ALA A 1 202 ? 18.081 32.160 -11.604 1.000 15.570 202 ALA A CA 1
ATOM 1540 C C . ALA A 1 202 ? 19.462 31.893 -11.025 1.000 15.365 202 ALA A C 1
ATOM 1541 O O . ALA A 1 202 ? 19.712 30.804 -10.519 1.000 15.935 202 ALA A O 1
ATOM 1543 N N . ASN A 1 203 ? 20.358 32.870 -11.119 1.000 15.679 203 ASN A N 1
ATOM 1544 C CA . ASN A 1 203 ? 21.720 32.670 -10.667 1.000 17.762 203 ASN A CA 1
ATOM 1545 C C . ASN A 1 203 ? 21.747 32.435 -9.171 1.000 15.071 203 ASN A C 1
ATOM 1546 O O . ASN A 1 203 ? 22.566 31.647 -8.704 1.000 16.133 203 ASN A O 1
ATOM 1551 N N . ALA A 1 204 ? 20.854 33.102 -8.430 1.000 14.736 204 ALA A N 1
ATOM 1552 C CA . ALA A 1 204 ? 20.829 32.934 -6.994 1.000 13.780 204 ALA A CA 1
ATOM 1553 C C . ALA A 1 204 ? 20.354 31.518 -6.621 1.000 12.475 204 ALA A C 1
ATOM 1554 O O . ALA A 1 204 ? 20.897 30.903 -5.705 1.000 12.659 204 ALA A O 1
ATOM 1556 N N . TRP A 1 205 ? 19.340 30.993 -7.312 1.000 11.740 205 TRP A N 1
ATOM 1557 C CA . TRP A 1 205 ? 18.927 29.607 -7.081 1.000 10.872 205 TRP A CA 1
ATOM 1558 C C . TRP A 1 205 ? 20.005 28.616 -7.542 1.000 10.982 205 TRP A C 1
ATOM 1559 O O . TRP A 1 205 ? 20.178 27.587 -6.881 1.000 11.359 205 TRP A O 1
ATOM 1570 N N . ALA A 1 206 ? 20.731 28.942 -8.612 1.000 12.225 206 ALA A N 1
ATOM 1571 C CA . ALA A 1 206 ? 21.763 28.033 -9.080 1.000 13.632 206 ALA A CA 1
ATOM 1572 C C . ALA A 1 206 ? 22.861 27.911 -8.028 1.000 12.781 206 ALA A C 1
ATOM 1573 O O . ALA A 1 206 ? 23.386 26.834 -7.782 1.000 13.250 206 ALA A O 1
ATOM 1575 N N . LYS A 1 207 ? 23.250 29.034 -7.429 1.000 12.487 207 LYS A N 1
ATOM 1576 C CA . LYS A 1 207 ? 24.263 29.034 -6.393 1.000 13.738 207 LYS A CA 1
ATOM 1577 C C . LYS A 1 207 ? 23.856 28.196 -5.171 1.000 12.057 207 LYS A C 1
ATOM 1578 O O . LYS A 1 207 ? 24.627 27.395 -4.648 1.000 12.310 207 LYS A O 1
ATOM 1584 N N . LEU A 1 208 ? 22.594 28.374 -4.745 1.000 10.229 208 LEU A N 1
ATOM 1585 C CA . LEU A 1 208 ? 22.064 27.523 -3.696 1.000 10.034 208 LEU A CA 1
ATOM 1586 C C . LEU A 1 208 ? 22.108 26.050 -4.112 1.000 9.805 208 LEU A C 1
ATOM 1587 O O . LEU A 1 208 ? 22.442 25.164 -3.323 1.000 10.439 208 LEU A O 1
ATOM 1592 N N . GLY A 1 209 ? 21.758 25.772 -5.388 1.000 10.438 209 GLY A N 1
ATOM 1593 C CA . GLY A 1 209 ? 21.748 24.399 -5.861 1.000 10.607 209 GLY A CA 1
ATOM 1594 C C . GLY A 1 209 ? 23.111 23.724 -5.761 1.000 10.671 209 GLY A C 1
ATOM 1595 O O . GLY A 1 209 ? 23.188 22.539 -5.451 1.000 10.381 209 GLY A O 1
ATOM 1596 N N . VAL A 1 210 ? 24.173 24.478 -6.035 1.000 11.030 210 VAL A N 1
ATOM 1597 C CA . VAL A 1 210 ? 25.517 23.926 -5.945 1.000 11.631 210 VAL A CA 1
ATOM 1598 C C . VAL A 1 210 ? 25.765 23.434 -4.516 1.000 11.921 210 VAL A C 1
ATOM 1599 O O . VAL A 1 210 ? 26.242 22.333 -4.254 1.000 11.524 210 VAL A O 1
ATOM 1603 N N . LYS A 1 211 ? 25.419 24.278 -3.547 1.000 10.792 211 LYS A N 1
ATOM 1604 C CA . LYS A 1 211 ? 25.621 23.975 -2.133 1.000 10.650 211 LYS A CA 1
ATOM 1605 C C . LYS A 1 211 ? 24.761 22.805 -1.688 1.000 10.562 211 LYS A C 1
ATOM 1606 O O . LYS A 1 211 ? 25.217 21.897 -0.961 1.000 11.183 211 LYS A O 1
ATOM 1612 N N . ALA A 1 212 ? 23.480 22.800 -2.098 1.000 9.843 212 ALA A N 1
ATOM 1613 C CA . ALA A 1 212 ? 22.562 21.739 -1.695 1.000 9.609 212 ALA A CA 1
ATOM 1614 C C . ALA A 1 212 ? 23.015 20.405 -2.269 1.000 9.152 212 ALA A C 1
ATOM 1615 O O . ALA A 1 212 ? 22.893 19.371 -1.637 1.000 9.980 212 ALA A O 1
ATOM 1617 N N . THR A 1 213 ? 23.512 20.417 -3.514 1.000 9.598 213 THR A N 1
ATOM 1618 C CA . THR A 1 213 ? 23.958 19.198 -4.157 1.000 10.796 213 THR A CA 1
ATOM 1619 C C . THR A 1 213 ? 25.103 18.560 -3.403 1.000 10.364 213 THR A C 1
ATOM 1620 O O . THR A 1 213 ? 25.161 17.361 -3.176 1.000 11.341 213 THR A O 1
ATOM 1624 N N . ALA A 1 214 ? 26.103 19.378 -3.064 1.000 10.667 214 ALA A N 1
ATOM 1625 C CA . ALA A 1 214 ? 27.258 18.921 -2.293 1.000 11.410 214 ALA A CA 1
ATOM 1626 C C . ALA A 1 214 ? 26.839 18.281 -0.968 1.000 10.941 214 ALA A C 1
ATOM 1627 O O . ALA A 1 214 ? 27.284 17.184 -0.607 1.000 11.175 214 ALA A O 1
ATOM 1629 N N . GLN A 1 215 ? 25.967 18.968 -0.250 1.000 10.266 215 GLN A N 1
ATOM 1630 C CA . GLN A 1 215 ? 25.491 18.447 1.021 1.000 9.935 215 GLN A CA 1
ATOM 1631 C C . GLN A 1 215 ? 24.712 17.149 0.822 1.000 9.094 215 GLN A C 1
ATOM 1632 O O . GLN A 1 215 ? 24.819 16.212 1.602 1.000 9.700 215 GLN A O 1
ATOM 1638 N N . ALA A 1 216 ? 23.857 17.092 -0.216 1.000 9.118 216 ALA A N 1
ATOM 1639 C CA . ALA A 1 216 ? 23.101 15.885 -0.448 1.000 9.210 216 ALA A CA 1
ATOM 1640 C C . ALA A 1 216 ? 24.026 14.689 -0.622 1.000 10.652 216 ALA A C 1
ATOM 1641 O O . ALA A 1 216 ? 23.788 13.612 -0.113 1.000 10.358 216 ALA A O 1
ATOM 1643 N N . GLU A 1 217 ? 25.099 14.894 -1.385 1.000 10.958 217 GLU A N 1
ATOM 1644 C CA . GLU A 1 217 ? 26.036 13.803 -1.641 1.000 12.480 217 GLU A CA 1
ATOM 1645 C C . GLU A 1 217 ? 26.824 13.416 -0.380 1.000 12.272 217 GLU A C 1
ATOM 1646 O O . GLU A 1 217 ? 26.982 12.233 -0.097 1.000 13.371 217 GLU A O 1
ATOM 1652 N N . ALA A 1 218 ? 27.250 14.426 0.401 1.000 11.126 218 ALA A N 1
ATOM 1653 C CA . ALA A 1 218 ? 27.944 14.174 1.662 1.000 11.215 218 ALA A CA 1
ATOM 1654 C C . ALA A 1 218 ? 27.054 13.383 2.628 1.000 10.922 218 ALA A C 1
ATOM 1655 O O . ALA A 1 218 ? 27.467 12.416 3.259 1.000 11.611 218 ALA A O 1
ATOM 1657 N N . TYR A 1 219 ? 25.790 13.825 2.752 1.000 9.628 219 TYR A N 1
ATOM 1658 C CA . TYR A 1 219 ? 24.866 13.136 3.641 1.000 9.463 219 TYR A CA 1
ATOM 1659 C C . TYR A 1 219 ? 24.618 11.701 3.184 1.000 9.769 219 TYR A C 1
ATOM 1660 O O . TYR A 1 219 ? 24.537 10.765 3.988 1.000 10.695 219 TYR A O 1
ATOM 1669 N N . ASN A 1 220 ? 24.416 11.519 1.864 1.000 11.047 220 ASN A N 1
ATOM 1670 C CA . ASN A 1 220 ? 24.156 10.188 1.341 1.000 12.857 220 ASN A CA 1
ATOM 1671 C C . ASN A 1 220 ? 25.254 9.244 1.774 1.000 14.431 220 ASN A C 1
ATOM 1672 O O . ASN A 1 220 ? 24.968 8.111 2.177 1.000 16.052 220 ASN A O 1
ATOM 1677 N N . LYS A 1 221 ? 26.502 9.670 1.630 1.000 15.048 221 LYS A N 1
ATOM 1678 C CA . LYS A 1 221 ? 27.621 8.847 2.077 1.000 16.659 221 LYS A CA 1
ATOM 1679 C C . LYS A 1 221 ? 27.461 8.492 3.547 1.000 15.674 221 LYS A C 1
ATOM 1680 O O . LYS A 1 221 ? 27.632 7.351 3.960 1.000 17.242 221 LYS A O 1
ATOM 1686 N N . TRP A 1 222 ? 27.254 9.518 4.361 1.000 12.849 222 TRP A N 1
ATOM 1687 C CA . TRP A 1 222 ? 27.264 9.350 5.813 1.000 11.502 222 TRP A CA 1
ATOM 1688 C C . TRP A 1 222 ? 26.158 8.388 6.246 1.000 12.283 222 TRP A C 1
ATOM 1689 O O . TRP A 1 222 ? 26.406 7.493 7.056 1.000 13.120 222 TRP A O 1
ATOM 1700 N N . GLN A 1 223 ? 24.928 8.586 5.746 1.000 11.476 223 GLN A N 1
ATOM 1701 C CA . GLN A 1 223 ? 23.829 7.779 6.263 1.000 11.865 223 GLN A CA 1
ATOM 1702 C C . GLN A 1 223 ? 24.030 6.298 5.930 1.000 13.717 223 GLN A C 1
ATOM 1703 O O . GLN A 1 223 ? 23.629 5.442 6.730 1.000 15.567 223 GLN A O 1
ATOM 1709 N N . GLY A 1 224 ? 24.679 6.015 4.799 1.000 14.067 224 GLY A N 1
ATOM 1710 C CA . GLY A 1 224 ? 24.914 4.637 4.377 1.000 16.371 224 GLY A CA 1
ATOM 1711 C C . GLY A 1 224 ? 25.947 3.898 5.216 1.000 17.723 224 GLY A C 1
ATOM 1712 O O . GLY A 1 224 ? 26.051 2.702 5.081 1.000 17.664 224 GLY A O 1
ATOM 1713 N N . ASN A 1 225 ? 26.622 4.601 6.122 1.000 18.868 225 ASN A N 1
ATOM 1714 C CA . ASN A 1 225 ? 27.468 4.009 7.128 1.000 20.416 225 ASN A CA 1
ATOM 1715 C C . ASN A 1 225 ? 26.901 3.995 8.542 1.000 21.568 225 ASN A C 1
ATOM 1716 O O . ASN A 1 225 ? 27.608 3.594 9.469 1.000 23.359 225 ASN A O 1
ATOM 1721 N N . GLN A 1 226 ? 25.625 4.346 8.695 1.000 20.340 226 GLN A N 1
ATOM 1722 C CA . GLN A 1 226 ? 24.929 4.154 9.961 1.000 24.983 226 GLN A CA 1
ATOM 1723 C C . GLN A 1 226 ? 24.106 2.842 9.897 1.000 32.218 226 GLN A C 1
ATOM 1724 O O . GLN A 1 226 ? 24.589 1.840 9.239 1.000 41.737 226 GLN A O 1
#

Sequence (225 aa):
SLTLSPLPPLSNDIYPIGRNSLGNLMTATEKAKELPQEDKSAAQQFQATSQEESYKSSAVSSQQTTKESPSASSLAKFCKKEAETAYPALYKAIQANDSASAKELAKSIASKLTTEVATRAGNVAQAYNQGAAKAQEGQQKLMKSALPGSHPVKKDSVDDALQYLSSPAAQQVFTSSSMQSSSLNESAKKNVVAAADKVGKVPANQIASEDSGEAIANAWAKLGVKATAQAEAYNKWQGNQ

Secondary structure (DSSP, 8-state):
-B--S--TTTTSSS-SSSHHHHHHHHHHHHHHHT-----TTTHHHHHHHHHHHHHHHHHHHHH-HHHHHHHHHHHHHHHHHHHHHHHHTT-HHHHHHHHHHHHHHHHHHHHHHHHHHHHHHHHHHHHHHHHHHHHHH--S--HHHHHHHHHHHHHHHHHHHHHHHHHHHHHHHHHHHHHHHTBTTB-GGGTBSSS-HHHHHHHHHHHHHHHHHHHHHHHHHHTT-

B-factor: mean 18.25, std 8.84, range [7.41, 66.34]

Radius of gyration: 21.68 Å; Cα contacts (8 Å, |Δi|>4): 305; chains: 1; bounding box: 32×56×59 Å

Solvent-accessible surface area: 11431 Å² total; per-residue (Å²): 92,42,50,3,14,10,13,101,31,2,56,68,131,120,17,20,6,4,136,102,48,18,13,96,20,25,56,2,9,53,117,2,111,134,16,86,143,165,67,184,69,3,56,122,49,15,42,60,14,39,93,24,26,124,43,13,20,66,71,8,46,158,17,30,6,9,44,21,0,10,158,6,2,137,70,0,82,98,15,2,19,44,0,32,132,10,2,73,72,83,60,36,82,38,0,90,100,62,1,109,41,3,11,57,76,0,54,116,8,0,77,87,0,12,56,0,5,104,4,18,72,97,10,15,60,95,10,102,116,16,56,148,87,3,154,95,50,1,120,40,117,24,71,0,47,88,4,7,74,32,7,61,115,55,14,65,78,4,2,101,28,7,49,32,0,53,65,4,0,58,86,2,5,141,12,0,60,35,0,1,60,78,1,57,138,59,96,14,107,111,0,11,55,30,137,32,3,102,45,0,9,98,31,0,30,137,3,8,110,45,0,44,63,31,19,118,43,37,93,121,20,44,53,101,51

Foldseek 3Di:
DFALAFDPPLLPPAHLDACVQCVLVLVLLVCLVVFDQPDPLCNVLSVVLNVLSLVLLVLLVVLLLLVLLLVLLVVLLPLLQQLLVCLQVLPLVSNLVSLQVSLVSLLSSLVSLLSSLVSLVVSLVVLVVSLVVCVPSPVDDGVVNVSSVSSNVRRNSNSVSSNRSSVRSNSSSVLSNVLSNCRNPDNSCPRHPDRHSNVRSVSSNVSSVNSVVRSVVSVVSSVVD